Protein AF-A0A7G4RG47-F1 (afdb_monomer)

Sequence (255 aa):
MRETLPSWRLLNNEMNKLRDLKYLLVICFYVLLLLAFLSIDSENLIIGY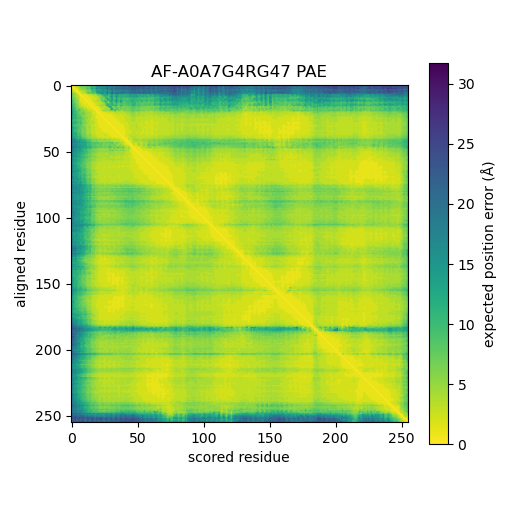DFICLFTILFIVDFLTGIVHFFLDYYPLKTEIIPIYNYRGDRKTERFNYLKKEAFRNYNIIDKISYNFKIHHNKPMHLSKKIYTHLCFETIVPSLLLVCIVFLLKPNQSDLKLILSSTALFICNIQYIHTCVHGRETFVFVRSLITWAQKYHIIYPFKIHAEHHKYISANFCLLTGWGNVVLNPIIKIVLQKTNIRERSGLFLSKY

Foldseek 3Di:
DPDDDPPPVVVVVVVVVVVVVLVVLVVVLVVLLVVLLVLQDCVLDDPVVLVVLLVVLLLVLLLVQLVVLLCLLLPFADPLCLCLLQPPDDCVDPVSVVSVCVSCVPPDPSNVVSSVSLSCLVPVVVLLPDDLSVQLVVQSVVLVVLSVVSVVDDSSPNSSSSSSSSNSVCRSCQSVLQSLLVVHPDPPVVNVVSVVCLVVLVFPHNVLVVVCSVPVQFQRGRGRSSSRVVVNVVSVVVVVVDPSVVRSCSPVNPD

Structure (mmCIF, N/CA/C/O backbone):
data_AF-A0A7G4RG47-F1
#
_entry.id   AF-A0A7G4RG47-F1
#
loop_
_atom_site.group_PDB
_atom_site.id
_atom_site.type_symbol
_atom_site.label_atom_id
_atom_site.label_alt_id
_atom_site.label_comp_id
_atom_site.label_asym_id
_atom_site.label_entity_id
_atom_site.label_seq_id
_atom_site.pdbx_PDB_ins_code
_atom_site.Cartn_x
_atom_site.Cartn_y
_atom_site.Cartn_z
_atom_site.occupancy
_atom_site.B_iso_or_equiv
_atom_site.auth_seq_id
_atom_site.auth_comp_id
_atom_site.auth_asym_id
_atom_site.auth_atom_id
_atom_site.pdbx_PDB_model_num
ATOM 1 N N . MET A 1 1 ? 3.805 11.885 44.965 1.00 45.56 1 MET A N 1
ATOM 2 C CA . MET A 1 1 ? 4.822 12.272 43.963 1.00 45.56 1 MET A CA 1
ATOM 3 C C . MET A 1 1 ? 4.105 12.603 42.665 1.00 45.56 1 MET A C 1
ATOM 5 O O . MET A 1 1 ? 3.415 11.738 42.148 1.00 45.56 1 MET A O 1
ATOM 9 N N . ARG A 1 2 ? 4.172 13.853 42.189 1.00 45.59 2 ARG A N 1
ATOM 10 C CA . ARG A 1 2 ? 3.709 14.208 40.839 1.00 45.59 2 ARG A CA 1
ATOM 11 C C . ARG A 1 2 ? 4.879 13.944 39.899 1.00 45.59 2 ARG A C 1
ATOM 13 O O . ARG A 1 2 ? 5.844 14.698 39.938 1.00 45.59 2 ARG A O 1
ATOM 20 N N . GLU A 1 3 ? 4.821 12.870 39.120 1.00 50.94 3 GLU A N 1
ATOM 21 C CA . GLU A 1 3 ? 5.737 12.713 37.991 1.00 50.94 3 GLU A CA 1
ATOM 22 C C . GLU A 1 3 ? 5.514 13.898 37.049 1.00 50.94 3 GLU A C 1
ATOM 24 O O . GLU A 1 3 ? 4.410 14.126 36.547 1.00 50.94 3 GLU A O 1
ATOM 29 N N . THR A 1 4 ? 6.544 14.720 36.882 1.00 58.72 4 THR A N 1
ATOM 30 C CA . THR A 1 4 ? 6.535 15.828 35.939 1.00 58.72 4 THR A CA 1
ATOM 31 C C . THR A 1 4 ? 6.495 15.237 34.537 1.00 58.72 4 THR A C 1
ATOM 33 O O . THR A 1 4 ? 7.487 14.714 34.034 1.00 58.72 4 THR A O 1
ATOM 36 N N . LEU A 1 5 ? 5.315 15.281 33.911 1.00 52.06 5 LEU A N 1
ATOM 37 C CA . LEU A 1 5 ? 5.155 14.911 32.509 1.00 52.06 5 LEU A CA 1
ATOM 38 C C . LEU A 1 5 ? 6.225 15.645 31.679 1.00 52.06 5 LEU A C 1
ATOM 40 O O . LEU A 1 5 ? 6.415 16.851 31.881 1.00 52.06 5 LEU A O 1
ATOM 44 N N . PRO A 1 6 ? 6.935 14.950 30.769 1.00 61.25 6 PRO A N 1
ATOM 45 C CA . PRO A 1 6 ? 7.951 15.571 29.932 1.00 61.25 6 PRO A CA 1
ATOM 46 C C . PRO A 1 6 ? 7.370 16.812 29.259 1.00 61.25 6 PRO A C 1
ATOM 48 O O . PRO A 1 6 ? 6.275 16.771 28.695 1.00 61.25 6 PRO A O 1
ATOM 51 N N . SER A 1 7 ? 8.089 17.934 29.369 1.00 70.06 7 SER A N 1
ATOM 52 C CA . SER A 1 7 ? 7.591 19.217 28.879 1.00 70.06 7 SER A CA 1
ATOM 53 C C . SER A 1 7 ? 7.209 19.095 27.400 1.00 70.06 7 SER A C 1
ATOM 55 O O . SER A 1 7 ? 7.971 18.562 26.592 1.00 70.06 7 SER A O 1
ATOM 57 N N . TRP A 1 8 ? 6.023 19.592 27.038 1.00 57.03 8 TRP A N 1
ATOM 58 C CA . TRP A 1 8 ? 5.462 19.546 25.678 1.00 57.03 8 TRP A CA 1
ATOM 59 C C . TRP A 1 8 ? 6.448 19.957 24.566 1.00 57.03 8 TRP A C 1
ATOM 61 O O . TRP A 1 8 ? 6.334 19.502 23.428 1.00 57.03 8 TRP A O 1
ATOM 71 N N . ARG A 1 9 ? 7.456 20.778 24.890 1.00 62.94 9 ARG A N 1
ATOM 72 C CA . ARG A 1 9 ? 8.534 21.175 23.973 1.00 62.94 9 ARG A CA 1
ATOM 73 C C . ARG A 1 9 ? 9.416 20.005 23.524 1.00 62.94 9 ARG A C 1
ATOM 75 O O . ARG A 1 9 ? 9.753 19.938 22.347 1.00 62.94 9 ARG A O 1
ATOM 82 N N . LEU A 1 10 ? 9.764 19.080 24.420 1.00 64.38 10 LEU A N 1
ATOM 83 C CA . LEU A 1 10 ? 10.599 17.921 24.077 1.00 64.38 10 LEU A CA 1
ATOM 84 C C . LEU A 1 10 ? 9.866 16.977 23.115 1.00 64.38 10 LEU A C 1
ATOM 86 O O . LEU A 1 10 ? 10.439 16.556 22.114 1.00 64.38 10 LEU A O 1
ATOM 90 N N . LEU A 1 11 ? 8.576 16.726 23.361 1.00 60.94 11 LEU A N 1
ATOM 91 C CA . LEU A 1 11 ? 7.734 15.907 22.481 1.00 60.94 11 LEU A CA 1
ATOM 92 C C . LEU A 1 11 ? 7.588 16.521 21.080 1.00 60.94 11 LEU A C 1
ATOM 94 O O . LEU A 1 11 ? 7.705 15.807 20.085 1.00 60.94 11 LEU A O 1
ATOM 98 N N . ASN A 1 12 ? 7.400 17.842 20.986 1.00 64.00 12 ASN A N 1
ATOM 99 C CA . ASN A 1 12 ? 7.328 18.533 19.695 1.00 64.00 12 ASN A CA 1
ATOM 100 C C . ASN A 1 12 ? 8.643 18.454 18.906 1.00 64.00 12 ASN A C 1
ATOM 102 O O . ASN A 1 12 ? 8.610 18.261 17.691 1.00 64.00 12 ASN A O 1
ATOM 106 N N . ASN A 1 13 ? 9.794 18.567 19.573 1.00 71.31 13 ASN A N 1
ATOM 107 C CA . ASN A 1 13 ? 11.092 18.463 18.906 1.00 71.31 13 ASN A CA 1
ATOM 108 C C . ASN A 1 13 ? 11.335 17.060 18.337 1.00 71.31 13 ASN A C 1
ATOM 110 O O . ASN A 1 13 ? 11.736 16.935 17.182 1.00 71.31 13 ASN A O 1
ATOM 114 N N . GLU A 1 14 ? 11.036 16.009 19.101 1.00 72.75 14 GLU A N 1
ATOM 115 C CA . GLU A 1 14 ? 11.164 14.627 18.621 1.00 72.75 14 GLU A CA 1
ATOM 116 C C . GLU A 1 14 ? 10.191 14.324 17.471 1.00 72.75 14 GLU A C 1
ATOM 118 O O . GLU A 1 14 ? 10.565 13.704 16.474 1.00 72.75 14 GLU A O 1
ATOM 123 N N . MET A 1 15 ? 8.960 14.841 17.534 1.00 68.69 15 MET A N 1
ATOM 124 C CA . MET A 1 15 ? 8.004 14.720 16.430 1.00 68.69 15 MET A CA 1
ATOM 125 C C . MET A 1 15 ? 8.461 15.438 15.156 1.00 68.69 15 MET A C 1
ATOM 127 O O . MET A 1 15 ? 8.267 14.906 14.060 1.00 68.69 15 MET A O 1
ATOM 131 N N . ASN A 1 16 ? 9.069 16.620 15.282 1.00 75.75 16 ASN A N 1
ATOM 132 C CA . ASN A 1 16 ? 9.620 17.350 14.142 1.00 75.75 16 ASN A CA 1
ATOM 133 C C . ASN A 1 16 ? 10.792 16.584 13.510 1.00 75.75 16 ASN A C 1
ATOM 135 O O . ASN A 1 16 ? 10.778 16.375 12.301 1.00 75.75 16 ASN A O 1
ATOM 139 N N . LYS A 1 17 ? 11.725 16.047 14.308 1.00 80.75 17 LYS A N 1
ATOM 140 C CA . LYS A 1 17 ? 12.828 15.210 13.798 1.00 80.75 17 LYS A CA 1
ATOM 141 C C . LYS A 1 17 ? 12.327 13.985 13.032 1.00 80.75 17 LYS A C 1
ATOM 143 O O . LYS A 1 17 ? 12.805 13.692 11.939 1.00 80.75 17 LYS A O 1
ATOM 148 N N . LEU A 1 18 ? 11.337 13.274 13.579 1.00 79.31 18 LEU A N 1
ATOM 149 C CA . LEU A 1 18 ? 10.736 12.115 12.909 1.00 79.31 18 LEU A CA 1
ATOM 150 C C . LEU A 1 18 ? 10.054 12.499 11.596 1.00 79.31 18 LEU A C 1
ATOM 152 O O . LEU A 1 18 ? 10.057 11.722 10.642 1.00 79.31 18 LEU A O 1
ATOM 156 N N . ARG A 1 19 ? 9.445 13.684 11.542 1.00 82.56 19 ARG A N 1
ATOM 157 C CA . ARG A 1 19 ? 8.858 14.216 10.317 1.00 82.56 19 ARG A CA 1
ATOM 158 C C . ARG A 1 19 ? 9.943 14.486 9.272 1.00 82.56 19 ARG A C 1
ATOM 160 O O . ARG A 1 19 ? 9.791 14.029 8.142 1.00 82.56 19 ARG A O 1
ATOM 167 N N . ASP A 1 20 ? 11.026 15.153 9.648 1.00 86.94 20 ASP A N 1
ATOM 168 C CA . ASP A 1 20 ? 12.121 15.505 8.736 1.00 86.94 20 ASP A CA 1
ATOM 169 C C . ASP A 1 20 ? 12.818 14.247 8.189 1.00 86.94 20 ASP A C 1
ATOM 171 O O . ASP A 1 20 ? 13.064 14.141 6.986 1.00 86.94 20 ASP A O 1
ATOM 175 N N . LEU A 1 21 ? 12.999 13.221 9.029 1.00 91.06 21 LEU A N 1
ATOM 176 C CA . LEU A 1 21 ? 13.519 11.917 8.610 1.00 91.06 21 LEU A CA 1
ATOM 177 C C . LEU A 1 21 ? 12.625 11.234 7.561 1.00 91.06 21 LEU A C 1
ATOM 179 O O . LEU A 1 21 ? 13.132 10.652 6.604 1.00 91.06 21 LEU A O 1
ATOM 183 N N . LYS A 1 22 ? 11.293 11.313 7.704 1.00 91.12 22 LYS A N 1
ATOM 184 C CA . LYS A 1 22 ? 10.357 10.755 6.710 1.00 91.12 22 LYS A CA 1
ATOM 185 C C . LYS A 1 22 ? 10.470 11.459 5.363 1.00 91.12 22 LYS A C 1
ATOM 187 O O . LYS A 1 22 ? 10.409 10.791 4.336 1.00 91.12 22 LYS A O 1
ATOM 192 N N . TYR A 1 23 ? 10.622 12.784 5.358 1.00 92.81 23 TYR A N 1
ATOM 193 C CA . TYR A 1 23 ? 10.839 13.538 4.121 1.00 92.81 23 TYR A CA 1
ATOM 194 C C . TYR A 1 23 ? 12.136 13.119 3.443 1.00 92.81 23 TYR A C 1
ATOM 196 O O . TYR A 1 23 ? 12.112 12.781 2.262 1.00 92.81 23 TYR A O 1
ATOM 204 N N . LEU A 1 24 ? 13.233 13.071 4.202 1.00 94.38 24 LEU A N 1
ATOM 205 C CA . LEU A 1 24 ? 14.527 12.651 3.680 1.00 94.38 24 LEU A CA 1
ATOM 206 C C . LEU A 1 24 ? 14.456 11.239 3.090 1.00 94.38 24 LEU A C 1
ATOM 208 O O . LEU A 1 24 ? 14.908 11.031 1.972 1.00 94.38 24 LEU A O 1
ATOM 212 N N . LEU A 1 25 ? 13.820 10.290 3.783 1.00 94.50 25 LEU A N 1
ATOM 213 C CA . LEU A 1 25 ? 13.680 8.917 3.299 1.00 94.50 25 LEU A CA 1
ATOM 214 C C . LEU A 1 25 ? 12.906 8.840 1.974 1.00 94.50 25 LEU A C 1
ATOM 216 O O . LEU A 1 25 ? 13.316 8.119 1.069 1.00 94.50 25 LEU A O 1
ATOM 220 N N . VAL A 1 26 ? 11.809 9.594 1.843 1.00 95.06 26 VAL A N 1
ATOM 221 C CA . VAL A 1 26 ? 11.015 9.649 0.605 1.00 95.06 26 VAL A CA 1
ATOM 222 C C . VAL A 1 26 ? 11.816 10.280 -0.535 1.00 95.06 26 VAL A C 1
ATOM 224 O O . VAL A 1 26 ? 11.799 9.755 -1.645 1.00 95.06 26 VAL A O 1
ATOM 227 N N . ILE A 1 27 ? 12.555 11.359 -0.270 1.00 95.50 27 ILE A N 1
ATOM 228 C CA . ILE A 1 27 ? 13.435 11.990 -1.264 1.00 95.50 27 ILE A CA 1
ATOM 229 C C . ILE A 1 27 ? 14.523 11.007 -1.703 1.00 95.50 27 ILE A C 1
ATOM 231 O O . ILE A 1 27 ? 14.672 10.769 -2.899 1.00 95.50 27 ILE A O 1
ATOM 235 N N . CYS A 1 28 ? 15.229 10.382 -0.757 1.00 96.31 28 CYS A N 1
ATOM 236 C CA . CYS A 1 28 ? 16.253 9.381 -1.049 1.00 96.31 28 CYS A CA 1
ATOM 237 C C . CYS A 1 28 ? 15.690 8.223 -1.876 1.00 96.31 28 CYS A C 1
ATOM 239 O O . CYS A 1 28 ? 16.330 7.801 -2.834 1.00 96.31 28 CYS A O 1
ATOM 241 N N . PHE A 1 29 ? 14.484 7.743 -1.558 1.00 97.31 29 PHE A N 1
ATOM 242 C CA . PHE A 1 29 ? 13.815 6.717 -2.353 1.00 97.31 29 PHE A CA 1
ATOM 243 C C . PHE A 1 29 ? 13.631 7.155 -3.811 1.00 97.31 29 PHE A C 1
ATOM 245 O O . PHE A 1 29 ? 14.014 6.408 -4.704 1.00 97.31 29 PHE A O 1
ATOM 252 N N . TYR A 1 30 ? 13.104 8.356 -4.075 1.00 97.62 30 TYR A N 1
ATOM 253 C CA . TYR A 1 30 ? 12.904 8.821 -5.454 1.00 97.62 30 TYR A CA 1
ATOM 254 C C . TYR A 1 30 ? 14.210 9.114 -6.192 1.00 97.62 30 TYR A C 1
ATOM 256 O O . TYR A 1 30 ? 14.286 8.855 -7.390 1.00 97.62 30 TYR A O 1
ATOM 264 N N . VAL A 1 31 ? 15.245 9.592 -5.497 1.00 97.81 31 VAL A N 1
ATOM 265 C CA . VAL A 1 31 ? 16.589 9.752 -6.075 1.00 97.81 31 VAL A CA 1
ATOM 266 C C . VAL A 1 31 ? 17.153 8.392 -6.486 1.00 97.81 31 VAL A C 1
ATOM 268 O O . VAL A 1 31 ? 17.578 8.225 -7.626 1.00 97.81 31 VAL A O 1
ATOM 271 N N . LEU A 1 32 ? 17.107 7.396 -5.598 1.00 98.12 32 LEU A N 1
ATOM 272 C CA . LEU A 1 32 ? 17.579 6.042 -5.896 1.00 98.12 32 LEU A CA 1
ATOM 273 C C . LEU A 1 32 ? 16.753 5.378 -6.996 1.00 98.12 32 LEU A C 1
ATOM 275 O O . LEU A 1 32 ? 17.314 4.715 -7.859 1.00 98.12 32 LEU A O 1
ATOM 279 N N . LEU A 1 33 ? 15.437 5.580 -6.999 1.00 98.06 33 LEU A N 1
ATOM 280 C CA . LEU A 1 33 ? 14.552 5.068 -8.036 1.00 98.06 33 LEU A CA 1
ATOM 281 C C . LEU A 1 33 ? 14.874 5.687 -9.403 1.00 98.06 33 LEU A C 1
ATOM 283 O O . LEU A 1 33 ? 14.931 4.969 -10.396 1.00 98.06 33 LEU A O 1
ATOM 287 N N . LEU A 1 34 ? 15.128 6.998 -9.461 1.00 97.81 34 LEU A N 1
ATOM 288 C CA . LEU A 1 34 ? 15.566 7.668 -10.685 1.00 97.81 34 LEU A CA 1
ATOM 289 C C . LEU A 1 34 ? 16.893 7.086 -11.181 1.00 97.81 34 LEU A C 1
ATOM 291 O O . LEU A 1 34 ? 17.001 6.730 -12.349 1.00 97.81 34 LEU A O 1
ATOM 295 N N . LEU A 1 35 ? 17.879 6.935 -10.295 1.00 97.88 35 LEU A N 1
ATOM 296 C CA . LEU A 1 35 ? 19.162 6.313 -10.633 1.00 97.88 35 LEU A CA 1
ATOM 297 C C . LEU A 1 35 ? 18.994 4.860 -11.105 1.00 97.88 35 LEU A C 1
ATOM 299 O O . LEU A 1 35 ? 19.673 4.434 -12.035 1.00 97.88 35 LEU A O 1
ATOM 303 N N . ALA A 1 36 ? 18.063 4.112 -10.511 1.00 97.06 36 ALA A N 1
ATOM 304 C CA . ALA A 1 36 ? 17.741 2.754 -10.922 1.00 97.06 36 ALA A CA 1
ATOM 305 C C . ALA A 1 36 ? 17.176 2.719 -12.352 1.00 97.06 36 ALA A C 1
ATOM 307 O O . ALA A 1 36 ? 17.635 1.905 -13.153 1.00 97.06 36 ALA A O 1
ATOM 308 N N . PHE A 1 37 ? 16.265 3.637 -12.704 1.00 96.56 37 PHE A N 1
ATOM 309 C CA . PHE A 1 37 ? 15.774 3.799 -14.080 1.00 96.56 37 PHE A CA 1
ATOM 310 C C . PHE A 1 37 ? 16.874 4.237 -15.054 1.00 96.56 37 PHE A C 1
ATOM 312 O O . PHE A 1 37 ? 16.953 3.696 -16.150 1.00 96.56 37 PHE A O 1
ATOM 319 N N . LEU A 1 38 ? 17.758 5.155 -14.655 1.00 95.88 38 LEU A N 1
ATOM 320 C CA . LEU A 1 38 ? 18.893 5.589 -15.481 1.00 95.88 38 LEU A CA 1
ATOM 321 C C . LEU A 1 38 ? 19.939 4.483 -15.699 1.00 95.88 38 LEU A C 1
ATOM 323 O O . LEU A 1 38 ? 20.728 4.566 -16.631 1.00 95.88 38 LEU A O 1
ATOM 327 N N . SER A 1 39 ? 19.953 3.448 -14.854 1.00 95.69 39 SER A N 1
ATOM 328 C CA . SER A 1 39 ? 20.846 2.291 -15.002 1.00 95.69 39 SER A CA 1
ATOM 329 C C . SER A 1 39 ? 20.332 1.221 -15.976 1.00 95.69 39 SER A C 1
ATOM 331 O O . SER A 1 39 ? 20.979 0.177 -16.130 1.00 95.69 39 SER A O 1
ATOM 333 N N . ILE A 1 40 ? 19.148 1.433 -16.559 1.00 94.94 40 ILE A N 1
ATOM 334 C CA . ILE A 1 40 ? 18.560 0.570 -17.583 1.00 94.94 40 ILE A CA 1
ATOM 335 C C . ILE A 1 40 ? 19.215 0.933 -18.909 1.00 94.94 40 ILE A C 1
ATOM 337 O O . ILE A 1 40 ? 19.112 2.066 -19.373 1.00 94.94 40 ILE A O 1
ATOM 341 N N . ASP A 1 41 ? 19.887 -0.039 -19.513 1.00 93.38 41 ASP A N 1
ATOM 342 C CA . ASP A 1 41 ? 20.453 0.121 -20.843 1.00 93.38 41 ASP A CA 1
ATOM 343 C C . ASP A 1 41 ? 19.324 0.082 -21.878 1.00 93.38 41 ASP A C 1
ATOM 345 O O . ASP A 1 41 ? 18.641 -0.940 -22.019 1.00 93.38 41 ASP A O 1
ATOM 349 N N . SER A 1 42 ? 19.120 1.214 -22.556 1.00 91.44 42 SER A N 1
ATOM 350 C CA . SER A 1 42 ? 18.061 1.416 -23.542 1.00 91.44 42 SER A CA 1
ATOM 351 C C . SER A 1 42 ? 18.253 0.609 -24.819 1.00 91.44 42 SER A C 1
ATOM 353 O O . SER A 1 42 ? 17.270 0.369 -25.511 1.00 91.44 42 SER A O 1
ATOM 355 N N . GLU A 1 43 ? 19.476 0.173 -25.137 1.00 93.12 43 GLU A N 1
ATOM 356 C CA . GLU A 1 43 ? 19.724 -0.677 -26.312 1.00 93.12 43 GLU A CA 1
ATOM 357 C C . GLU A 1 43 ? 19.067 -2.056 -26.166 1.00 93.12 43 GLU A C 1
ATOM 359 O O . GLU A 1 43 ? 18.752 -2.708 -27.159 1.00 93.12 43 GLU A O 1
ATOM 364 N N . ASN A 1 44 ? 18.795 -2.468 -24.925 1.00 86.19 44 ASN A N 1
ATOM 365 C CA . ASN A 1 44 ? 18.123 -3.725 -24.612 1.00 86.19 44 ASN A CA 1
ATOM 366 C C . ASN A 1 44 ? 16.595 -3.586 -24.493 1.00 86.19 44 ASN A C 1
ATOM 368 O O . ASN A 1 44 ? 15.925 -4.588 -24.263 1.00 86.19 44 ASN A O 1
ATOM 372 N N . LEU A 1 45 ? 16.035 -2.377 -24.632 1.00 87.75 45 LEU A N 1
ATOM 373 C CA . LEU A 1 45 ? 14.593 -2.152 -24.525 1.00 87.75 45 LEU A CA 1
ATOM 374 C C . LEU A 1 45 ? 13.896 -2.404 -25.867 1.00 87.75 45 LEU A C 1
ATOM 376 O O . LEU A 1 45 ? 14.208 -1.794 -26.892 1.00 87.75 45 LEU A O 1
ATOM 380 N N . ILE A 1 46 ? 12.894 -3.277 -25.844 1.00 91.62 46 ILE A N 1
ATOM 381 C CA . ILE A 1 46 ? 12.027 -3.582 -26.979 1.00 91.62 46 ILE A CA 1
ATOM 382 C C . ILE A 1 46 ? 10.636 -3.055 -26.634 1.00 91.62 46 ILE A C 1
ATOM 384 O O . ILE A 1 46 ? 9.854 -3.730 -25.968 1.00 91.62 46 ILE A O 1
ATOM 388 N N . ILE A 1 47 ? 10.296 -1.870 -27.155 1.00 88.31 47 ILE A N 1
ATOM 389 C CA . ILE A 1 47 ? 9.098 -1.087 -26.785 1.00 88.31 47 ILE A CA 1
ATOM 390 C C . ILE A 1 47 ? 7.826 -1.940 -26.640 1.00 88.31 47 ILE A C 1
ATOM 392 O O . ILE A 1 47 ? 7.098 -1.803 -25.659 1.00 88.31 47 ILE A O 1
ATOM 396 N N . GLY A 1 48 ? 7.540 -2.821 -27.606 1.00 90.31 48 GLY A N 1
ATOM 397 C CA . GLY A 1 48 ? 6.340 -3.664 -27.569 1.00 90.31 48 GLY A CA 1
ATOM 398 C C . GLY A 1 48 ? 6.349 -4.691 -26.432 1.00 90.31 48 GLY A C 1
ATOM 399 O O . GLY A 1 48 ? 5.339 -4.874 -25.754 1.00 90.31 48 GLY A O 1
ATOM 400 N N . TYR A 1 49 ? 7.495 -5.328 -26.196 1.00 90.50 49 TYR A N 1
ATOM 401 C CA . TYR A 1 49 ? 7.681 -6.273 -25.099 1.00 90.50 49 TYR A CA 1
ATOM 402 C C . TYR A 1 49 ? 7.652 -5.558 -23.743 1.00 90.50 49 TYR A C 1
ATOM 404 O O . TYR A 1 49 ? 6.921 -5.977 -22.847 1.00 90.50 49 TYR A O 1
ATOM 412 N N . ASP A 1 50 ? 8.343 -4.424 -23.618 1.00 89.06 50 ASP A N 1
ATOM 413 C CA . ASP A 1 50 ? 8.378 -3.630 -22.387 1.00 89.06 50 ASP A CA 1
ATOM 414 C C . ASP A 1 50 ? 6.994 -3.117 -21.999 1.00 89.06 50 ASP A C 1
ATOM 416 O O . ASP A 1 50 ? 6.619 -3.132 -20.826 1.00 89.06 50 ASP A O 1
ATOM 420 N N . PHE A 1 51 ? 6.189 -2.718 -22.985 1.00 91.44 51 PHE A N 1
ATOM 421 C CA . PHE A 1 51 ? 4.806 -2.320 -22.757 1.00 91.44 51 PHE A CA 1
ATOM 422 C C . PHE A 1 51 ? 3.977 -3.475 -22.180 1.00 91.44 51 PHE A C 1
ATOM 424 O O . PHE A 1 51 ? 3.284 -3.295 -21.178 1.00 91.44 51 PHE A O 1
ATOM 431 N N . ILE A 1 52 ? 4.087 -4.683 -22.742 1.00 93.50 52 ILE A N 1
ATOM 432 C CA . ILE A 1 52 ? 3.413 -5.880 -22.211 1.00 93.50 52 ILE A CA 1
ATOM 433 C C . ILE A 1 52 ? 3.902 -6.197 -20.790 1.00 93.50 52 ILE A C 1
ATOM 435 O O . ILE A 1 52 ? 3.088 -6.491 -19.906 1.00 93.50 52 ILE A O 1
ATOM 439 N N . CYS A 1 53 ? 5.208 -6.086 -20.541 1.00 93.00 53 CYS A N 1
ATOM 440 C CA . CYS A 1 53 ? 5.796 -6.252 -19.215 1.00 93.00 53 CYS A CA 1
ATOM 441 C C . CYS A 1 53 ? 5.206 -5.254 -18.214 1.00 93.00 53 CYS A C 1
ATOM 443 O O . CYS A 1 53 ? 4.773 -5.665 -17.140 1.00 93.00 53 CYS A O 1
ATOM 445 N N . LEU A 1 54 ? 5.090 -3.972 -18.568 1.00 92.25 54 LEU A N 1
ATOM 446 C CA . LEU A 1 54 ? 4.487 -2.947 -17.710 1.00 92.25 54 LEU A CA 1
ATOM 447 C C . LEU A 1 54 ? 3.027 -3.254 -17.360 1.00 92.25 54 LEU A C 1
ATOM 449 O O . LEU A 1 54 ? 2.654 -3.147 -16.191 1.00 92.25 54 LEU A O 1
ATOM 453 N N . PHE A 1 55 ? 2.212 -3.691 -18.323 1.00 94.06 55 PHE A N 1
ATOM 454 C CA . PHE A 1 55 ? 0.827 -4.104 -18.053 1.00 94.06 55 PHE A CA 1
ATOM 455 C C . PHE A 1 55 ? 0.759 -5.331 -17.142 1.00 94.06 55 PHE A C 1
ATOM 457 O O . PHE A 1 55 ? -0.063 -5.383 -16.225 1.00 94.06 55 PHE A O 1
ATOM 464 N N . THR A 1 56 ? 1.652 -6.294 -17.362 1.00 94.75 56 THR A N 1
ATOM 465 C CA . THR A 1 56 ? 1.746 -7.509 -16.548 1.00 94.75 56 THR A CA 1
ATOM 466 C C . THR A 1 56 ? 2.148 -7.177 -15.111 1.00 94.75 56 THR A C 1
ATOM 468 O O . THR A 1 56 ? 1.500 -7.636 -14.172 1.00 94.75 56 THR A O 1
ATOM 471 N N . ILE A 1 57 ? 3.155 -6.321 -14.918 1.00 95.25 57 ILE A N 1
ATOM 472 C CA . ILE A 1 57 ? 3.556 -5.823 -13.595 1.00 95.25 57 ILE A CA 1
ATOM 473 C C . ILE A 1 57 ? 2.388 -5.105 -12.935 1.00 95.25 57 ILE A C 1
ATOM 475 O O . ILE A 1 57 ? 2.094 -5.370 -11.774 1.00 95.25 57 ILE A O 1
ATOM 479 N N . LEU A 1 58 ? 1.713 -4.210 -13.658 1.00 95.19 58 LEU A N 1
ATOM 480 C CA . LEU A 1 58 ? 0.604 -3.443 -13.108 1.00 95.19 58 LEU A CA 1
ATOM 481 C C . LEU A 1 58 ? -0.516 -4.368 -12.618 1.00 95.19 58 LEU A C 1
ATOM 483 O O . LEU A 1 58 ? -1.016 -4.176 -11.512 1.00 95.19 58 LEU A O 1
ATOM 487 N N . PHE A 1 59 ? -0.846 -5.412 -13.383 1.00 96.94 59 PHE A N 1
ATOM 488 C CA . PHE A 1 59 ? -1.791 -6.448 -12.969 1.00 96.94 59 PHE A CA 1
ATOM 489 C C . PHE A 1 59 ? -1.314 -7.210 -11.723 1.00 96.94 59 PHE A C 1
ATOM 491 O O . PHE A 1 59 ? -2.084 -7.376 -10.777 1.00 96.94 59 PHE A O 1
ATOM 498 N N . ILE A 1 60 ? -0.053 -7.656 -11.694 1.00 96.56 60 ILE A N 1
ATOM 499 C CA . ILE A 1 60 ? 0.516 -8.409 -10.565 1.00 96.56 60 ILE A CA 1
ATOM 500 C C . ILE A 1 60 ? 0.531 -7.556 -9.296 1.00 96.56 60 ILE A C 1
ATOM 502 O O . ILE A 1 60 ? 0.099 -8.019 -8.241 1.00 96.56 60 ILE A O 1
ATOM 506 N N . VAL A 1 61 ? 0.999 -6.309 -9.377 1.00 96.69 61 VAL A N 1
ATOM 507 C CA . VAL A 1 61 ? 1.028 -5.398 -8.230 1.00 96.69 61 VAL A CA 1
ATOM 508 C C . VAL A 1 61 ? -0.392 -5.113 -7.759 1.00 96.69 61 VAL A C 1
ATOM 510 O O . VAL A 1 61 ? -0.652 -5.213 -6.565 1.00 96.69 61 VAL A O 1
ATOM 513 N N . ASP A 1 62 ? -1.334 -4.835 -8.664 1.00 97.50 62 ASP A N 1
ATOM 514 C CA . ASP A 1 62 ? -2.741 -4.634 -8.309 1.00 97.50 62 ASP A CA 1
ATOM 515 C C . ASP A 1 62 ? -3.315 -5.860 -7.573 1.00 97.50 62 ASP A C 1
ATOM 517 O O . ASP A 1 62 ? -3.856 -5.723 -6.474 1.00 97.50 62 ASP A O 1
ATOM 521 N N . PHE A 1 63 ? -3.086 -7.068 -8.092 1.00 98.06 63 PHE A N 1
ATOM 522 C CA . PHE A 1 63 ? -3.488 -8.323 -7.454 1.00 98.06 63 PHE A CA 1
ATOM 523 C C . PHE A 1 63 ? -2.871 -8.510 -6.056 1.00 98.06 63 PHE A C 1
ATOM 525 O O . PHE A 1 63 ? -3.587 -8.813 -5.097 1.00 98.06 63 PHE A O 1
ATOM 532 N N . LEU A 1 64 ? -1.563 -8.272 -5.902 1.00 97.19 64 LEU A N 1
ATOM 533 C CA . LEU A 1 64 ? -0.874 -8.349 -4.609 1.00 97.19 64 LEU A CA 1
ATOM 534 C C . LEU A 1 64 ? -1.423 -7.326 -3.610 1.00 97.19 64 LEU A C 1
ATOM 536 O O . LEU A 1 64 ? -1.590 -7.647 -2.432 1.00 97.19 64 LEU A O 1
ATOM 540 N N . THR A 1 65 ? -1.762 -6.118 -4.068 1.00 96.69 65 THR A N 1
ATOM 541 C CA . THR A 1 65 ? -2.391 -5.108 -3.205 1.00 96.69 65 THR A CA 1
ATOM 542 C C . THR A 1 65 ? -3.749 -5.588 -2.711 1.00 96.69 65 THR A C 1
ATOM 544 O O . THR A 1 65 ? -4.060 -5.401 -1.538 1.00 96.69 65 THR A O 1
ATOM 547 N N . GLY A 1 66 ? -4.507 -6.295 -3.555 1.00 97.50 66 GLY A N 1
ATOM 548 C CA . GLY A 1 66 ? -5.761 -6.927 -3.169 1.00 97.50 66 GLY A CA 1
ATOM 549 C C . GLY A 1 66 ? -5.592 -8.040 -2.136 1.00 97.50 66 GLY A C 1
ATOM 550 O O . GLY A 1 66 ? -6.377 -8.103 -1.192 1.00 97.50 66 GLY A O 1
ATOM 551 N N . ILE A 1 67 ? -4.556 -8.878 -2.249 1.00 98.06 67 ILE A N 1
ATOM 552 C CA . ILE A 1 67 ? -4.251 -9.903 -1.234 1.00 98.06 67 ILE A CA 1
ATOM 553 C C . ILE A 1 67 ? -3.939 -9.251 0.115 1.00 98.06 67 ILE A C 1
ATOM 555 O O . ILE A 1 67 ? -4.505 -9.648 1.134 1.00 98.06 67 ILE A O 1
ATOM 559 N N . VAL A 1 68 ? -3.056 -8.248 0.133 1.00 96.88 68 VAL A N 1
ATOM 560 C CA . VAL A 1 68 ? -2.680 -7.543 1.368 1.00 96.88 68 VAL A CA 1
ATOM 561 C C . VAL A 1 68 ? -3.886 -6.828 1.969 1.00 96.88 68 VAL A C 1
ATOM 563 O O . VAL A 1 68 ? -4.094 -6.894 3.177 1.00 96.88 68 VAL A O 1
ATOM 566 N N . HIS A 1 69 ? -4.712 -6.191 1.142 1.00 96.88 69 HIS A N 1
ATOM 567 C CA . HIS A 1 69 ? -5.940 -5.537 1.576 1.00 96.88 69 HIS A CA 1
ATOM 568 C C . HIS A 1 69 ? -6.909 -6.546 2.208 1.00 96.88 69 HIS A C 1
ATOM 570 O O . HIS A 1 69 ? -7.313 -6.363 3.353 1.00 96.88 69 HIS A O 1
ATOM 576 N N . PHE A 1 70 ? -7.199 -7.659 1.527 1.00 97.44 70 PHE A N 1
ATOM 577 C CA . PHE A 1 70 ? -8.026 -8.733 2.079 1.00 97.44 70 PHE A CA 1
ATOM 578 C C . PHE A 1 70 ? -7.472 -9.255 3.409 1.00 97.44 70 PHE A C 1
ATOM 580 O O . PHE A 1 70 ? -8.216 -9.397 4.379 1.00 97.44 70 PHE A O 1
ATOM 587 N N . PHE A 1 71 ? -6.161 -9.490 3.486 1.00 97.00 71 PHE A N 1
ATOM 588 C CA . PHE A 1 71 ? -5.508 -9.893 4.726 1.00 97.00 71 PHE A CA 1
ATOM 589 C C . PHE A 1 71 ? -5.741 -8.870 5.842 1.00 97.00 71 PHE A C 1
ATOM 591 O O . PHE A 1 71 ? -6.172 -9.254 6.924 1.00 97.00 71 PHE A O 1
ATOM 598 N N . LEU A 1 72 ? -5.503 -7.579 5.597 1.00 95.38 72 LEU A N 1
ATOM 599 C CA . LEU A 1 72 ? -5.641 -6.535 6.615 1.00 95.38 72 LEU A CA 1
ATOM 600 C C . LEU A 1 72 ? -7.085 -6.352 7.090 1.00 95.38 72 LEU A C 1
ATOM 602 O O . LEU A 1 72 ? -7.287 -6.148 8.291 1.00 95.38 72 LEU A O 1
ATOM 606 N N . ASP A 1 73 ? -8.064 -6.480 6.193 1.00 94.88 73 ASP A N 1
ATOM 607 C CA . ASP A 1 73 ? -9.496 -6.434 6.510 1.00 94.88 73 ASP A CA 1
ATOM 608 C C . ASP A 1 73 ? -9.922 -7.582 7.402 1.00 94.88 73 ASP A C 1
ATOM 610 O O . ASP A 1 73 ? -10.675 -7.401 8.358 1.00 94.88 73 ASP A O 1
ATOM 614 N N . TYR A 1 74 ? -9.415 -8.774 7.124 1.00 95.38 74 TYR A N 1
ATOM 615 C CA . TYR A 1 74 ? -9.837 -9.981 7.813 1.00 95.38 74 TYR A CA 1
ATOM 616 C C . TYR A 1 74 ? -8.925 -10.382 8.974 1.00 95.38 74 TYR A C 1
ATOM 618 O O . TYR A 1 74 ? -9.301 -11.241 9.771 1.00 95.38 74 TYR A O 1
ATOM 626 N N . TYR A 1 75 ? -7.784 -9.710 9.144 1.00 94.88 75 TYR A N 1
ATOM 627 C CA . TYR A 1 75 ? -6.883 -9.904 10.274 1.00 94.88 75 TYR A CA 1
ATOM 628 C C . TYR A 1 75 ? -7.622 -9.629 11.596 1.00 94.88 75 TYR A C 1
ATOM 630 O O . TYR A 1 75 ? -8.232 -8.568 11.739 1.00 94.88 75 TYR A O 1
ATOM 638 N N . PRO A 1 76 ? -7.634 -10.555 12.563 1.00 92.12 76 PRO A N 1
ATOM 639 C CA . PRO A 1 76 ? -8.443 -10.413 13.768 1.00 92.12 76 PRO A CA 1
ATOM 640 C C . PRO A 1 76 ? -7.982 -9.221 14.613 1.00 92.12 76 PRO A C 1
ATOM 642 O O . PRO A 1 76 ? -6.794 -9.044 14.878 1.00 92.12 76 PRO A O 1
ATOM 645 N N . LEU A 1 77 ? -8.936 -8.403 15.062 1.00 89.50 77 LEU A N 1
ATOM 646 C CA . LEU A 1 77 ? -8.667 -7.381 16.072 1.00 89.50 77 LEU A CA 1
ATOM 647 C C . LEU A 1 77 ? -8.718 -8.030 17.459 1.00 89.50 77 LEU A C 1
ATOM 649 O O . LEU A 1 77 ? -9.649 -8.783 17.745 1.00 89.50 77 LEU A O 1
ATOM 653 N N . LYS A 1 78 ? -7.751 -7.726 18.334 1.00 90.31 78 LYS A N 1
ATOM 654 C CA . LYS A 1 78 ? -7.819 -8.196 19.727 1.00 90.31 78 LYS A CA 1
ATOM 655 C C . LYS A 1 78 ? -8.936 -7.451 20.465 1.00 90.31 78 LYS A C 1
ATOM 657 O O . LYS A 1 78 ? -9.276 -6.318 20.120 1.00 90.31 78 LYS A O 1
ATOM 662 N N . THR A 1 79 ? -9.533 -8.076 21.469 1.00 88.12 79 THR A N 1
ATOM 663 C CA . THR A 1 79 ? -10.740 -7.559 22.133 1.00 88.12 79 THR A CA 1
ATOM 664 C C . THR A 1 79 ? -10.530 -6.185 22.775 1.00 88.12 79 THR A C 1
ATOM 666 O O . THR A 1 79 ? -11.450 -5.367 22.793 1.00 88.12 79 THR A O 1
ATOM 669 N N . GLU A 1 80 ? -9.309 -5.871 23.208 1.00 89.88 80 GLU A N 1
ATOM 670 C CA . GLU A 1 80 ? -8.954 -4.627 23.894 1.00 89.88 80 GLU A CA 1
ATOM 671 C C . GLU A 1 80 ? -9.067 -3.380 23.003 1.00 89.88 80 GLU A C 1
ATOM 673 O O . GLU A 1 80 ? -9.261 -2.279 23.520 1.00 89.88 80 GLU A O 1
ATOM 678 N N . ILE A 1 81 ? -8.981 -3.512 21.670 1.00 89.75 81 ILE A N 1
ATOM 679 C CA . ILE A 1 81 ? -9.117 -2.364 20.754 1.00 89.75 81 ILE A CA 1
ATOM 680 C C . ILE A 1 81 ? -10.555 -2.130 20.303 1.00 89.75 81 ILE A C 1
ATOM 682 O O . ILE A 1 81 ? -10.841 -1.060 19.768 1.00 89.75 81 ILE A O 1
ATOM 686 N N . ILE A 1 82 ? -11.477 -3.071 20.531 1.00 87.50 82 ILE A N 1
ATOM 687 C CA . ILE A 1 82 ? -12.882 -2.932 20.115 1.00 87.50 82 ILE A CA 1
ATOM 688 C C . ILE A 1 82 ? -13.511 -1.638 20.671 1.00 87.50 82 ILE A C 1
ATOM 690 O O . ILE A 1 82 ? -14.098 -0.896 19.877 1.00 87.50 82 ILE A O 1
ATOM 694 N N . PRO A 1 83 ? -13.333 -1.264 21.959 1.00 88.56 83 PRO A N 1
ATOM 695 C CA . PRO A 1 83 ? -13.855 0.003 22.479 1.00 88.56 83 PRO A CA 1
ATOM 696 C C . PRO A 1 83 ? -13.300 1.235 21.752 1.00 88.56 83 PRO A C 1
ATOM 698 O O . PRO A 1 83 ? -14.016 2.211 21.537 1.00 88.56 83 PRO A O 1
ATOM 701 N N . ILE A 1 84 ? -12.030 1.194 21.338 1.00 91.25 84 ILE A N 1
ATOM 702 C CA . ILE A 1 84 ? -11.366 2.281 20.604 1.00 91.25 84 ILE A CA 1
ATOM 703 C C . ILE A 1 84 ? -11.820 2.339 19.150 1.00 91.25 84 ILE A C 1
ATOM 705 O O . ILE A 1 84 ? -12.056 3.423 18.605 1.00 91.25 84 ILE A O 1
ATOM 709 N N . TYR A 1 85 ? -11.968 1.176 18.524 1.00 88.94 85 TYR A N 1
ATOM 710 C CA . TYR A 1 85 ? -12.477 1.034 17.171 1.00 88.94 85 TYR A CA 1
ATOM 711 C C . TYR A 1 85 ? -13.888 1.626 17.068 1.00 88.94 85 TYR A C 1
ATOM 713 O O . TYR A 1 85 ? -14.115 2.509 16.234 1.00 88.94 85 TYR A O 1
ATOM 721 N N . ASN A 1 86 ? -14.763 1.265 18.013 1.00 88.56 86 ASN A N 1
ATOM 722 C CA . ASN A 1 86 ? -16.150 1.722 18.121 1.00 88.56 86 ASN A CA 1
ATOM 723 C C . ASN A 1 86 ? -16.316 3.085 18.823 1.00 88.56 86 ASN A C 1
ATOM 725 O O . ASN A 1 86 ? -17.440 3.555 19.000 1.00 88.56 86 ASN A O 1
ATOM 729 N N . TYR A 1 87 ? -15.227 3.761 19.206 1.00 90.06 87 TYR A N 1
ATOM 730 C CA . TYR A 1 87 ? -15.306 5.037 19.917 1.00 90.06 87 TYR A CA 1
ATOM 731 C C . TYR A 1 87 ? -15.968 6.127 19.057 1.00 90.06 87 TYR A C 1
ATOM 733 O O . TYR A 1 87 ? -15.401 6.553 18.034 1.00 90.06 87 TYR A O 1
ATOM 741 N N . ARG A 1 88 ? -17.151 6.583 19.503 1.00 88.25 88 ARG A N 1
ATOM 742 C CA . ARG A 1 88 ? -17.991 7.607 18.850 1.00 88.25 88 ARG A CA 1
ATOM 743 C C . ARG A 1 88 ? -17.675 9.047 19.278 1.00 88.25 88 ARG A C 1
ATOM 745 O O . ARG A 1 88 ? -18.019 9.966 18.545 1.00 88.25 88 ARG A O 1
ATOM 752 N N . GLY A 1 89 ? -17.018 9.241 20.425 1.00 89.69 89 GLY A N 1
ATOM 753 C CA . GLY A 1 89 ? -16.653 10.570 20.930 1.00 89.69 89 GLY A CA 1
ATOM 754 C C . GLY A 1 89 ? -15.533 11.252 20.134 1.00 89.69 89 GLY A C 1
ATOM 755 O O . GLY A 1 89 ? -14.985 10.692 19.175 1.00 89.69 89 GLY A O 1
ATOM 756 N N . ASP A 1 90 ? -15.146 12.454 20.570 1.00 88.50 90 ASP A N 1
ATOM 757 C CA . ASP A 1 90 ? -14.024 13.176 19.970 1.00 88.50 90 ASP A CA 1
ATOM 758 C C . ASP A 1 90 ? -12.690 12.457 20.240 1.00 88.50 90 ASP A C 1
ATOM 760 O O . ASP A 1 90 ? -12.248 12.269 21.378 1.00 88.50 90 ASP A O 1
ATOM 764 N N . ARG A 1 91 ? -12.030 12.063 19.147 1.00 89.75 91 ARG A N 1
ATOM 765 C CA . ARG A 1 91 ? -10.745 11.353 19.147 1.00 89.75 91 ARG A CA 1
ATOM 766 C C . ARG A 1 91 ? -9.545 12.268 19.399 1.00 89.75 91 ARG A C 1
ATOM 768 O O . ARG A 1 91 ? -8.418 11.785 19.413 1.00 89.75 91 ARG A O 1
ATOM 775 N N . LYS A 1 92 ? -9.764 13.570 19.579 1.00 88.12 92 LYS A N 1
ATOM 776 C CA . LYS A 1 92 ? -8.733 14.530 19.994 1.00 88.12 92 LYS A CA 1
ATOM 777 C C . LYS A 1 92 ? -8.612 14.658 21.515 1.00 88.12 92 LYS A C 1
ATOM 779 O O . LYS A 1 92 ? -7.688 15.311 21.987 1.00 88.12 92 LYS A O 1
ATOM 784 N N . THR A 1 93 ? -9.512 14.037 22.277 1.00 92.81 93 THR A N 1
ATOM 785 C CA . THR A 1 93 ? -9.528 14.131 23.743 1.00 92.81 93 THR A CA 1
ATOM 786 C C . THR A 1 93 ? -8.388 13.348 24.395 1.00 92.81 93 THR A C 1
ATOM 788 O O . THR A 1 93 ? -7.973 12.291 23.910 1.00 92.81 93 THR A O 1
ATOM 791 N N . GLU A 1 94 ? -7.923 13.820 25.556 1.00 93.88 94 GLU A N 1
ATOM 792 C CA . GLU A 1 94 ? -6.957 13.091 26.392 1.00 93.88 94 GLU A CA 1
ATOM 793 C C . GLU A 1 94 ? -7.468 11.696 26.760 1.00 93.88 94 GLU A C 1
ATOM 795 O O . GLU A 1 94 ? -6.719 10.724 26.691 1.00 93.88 94 GLU A O 1
ATOM 800 N N . ARG A 1 95 ? -8.773 11.576 27.043 1.00 92.56 95 ARG A N 1
ATOM 801 C CA . ARG A 1 95 ? -9.431 10.294 27.315 1.00 92.56 95 ARG A CA 1
ATOM 802 C C . ARG A 1 95 ? -9.255 9.302 26.166 1.00 92.56 95 ARG A C 1
ATOM 804 O O . ARG A 1 95 ? -8.896 8.154 26.414 1.00 92.56 95 ARG A O 1
ATOM 811 N N . PHE A 1 96 ? -9.499 9.714 24.919 1.00 93.81 96 PHE A N 1
ATOM 812 C CA . PHE A 1 96 ? -9.296 8.832 23.769 1.00 93.81 96 PHE A CA 1
ATOM 813 C C . PHE A 1 96 ? -7.826 8.429 23.623 1.00 93.81 96 PHE A C 1
ATOM 815 O O . PHE A 1 96 ? -7.536 7.256 23.395 1.00 93.81 96 PHE A O 1
ATOM 822 N N . ASN A 1 97 ? -6.899 9.374 23.791 1.00 92.25 97 ASN A N 1
ATOM 823 C CA . ASN A 1 97 ? -5.465 9.100 23.695 1.00 92.25 97 ASN A CA 1
ATOM 824 C C . ASN A 1 97 ? -4.983 8.129 24.781 1.00 92.25 97 ASN A C 1
ATOM 826 O O . ASN A 1 97 ? -4.198 7.232 24.475 1.00 92.25 97 ASN A O 1
ATOM 830 N N . TYR A 1 98 ? -5.489 8.259 26.009 1.00 92.69 98 TYR A N 1
ATOM 831 C CA . TYR A 1 98 ? -5.228 7.326 27.103 1.00 92.69 98 TYR A CA 1
ATOM 832 C C . TYR A 1 98 ? -5.733 5.922 26.767 1.00 92.69 98 TYR A C 1
ATOM 834 O O . TYR A 1 98 ? -4.943 4.982 26.729 1.00 92.69 98 TYR A O 1
ATOM 842 N N . LEU A 1 99 ? -7.018 5.786 26.418 1.00 92.19 99 LEU A N 1
ATOM 843 C CA . LEU A 1 99 ? -7.600 4.489 26.065 1.00 92.19 99 LEU A CA 1
ATOM 844 C C . LEU A 1 99 ? -6.874 3.850 24.872 1.00 92.19 99 LEU A C 1
ATOM 846 O O . LEU A 1 99 ? -6.660 2.643 24.840 1.00 92.19 99 LEU A O 1
ATOM 850 N N . LYS A 1 100 ? -6.470 4.665 23.890 1.00 92.62 100 LYS A N 1
ATOM 851 C CA . LYS A 1 100 ? -5.707 4.210 22.729 1.00 92.62 100 LYS A CA 1
ATOM 852 C C . LYS A 1 100 ? -4.343 3.683 23.172 1.00 92.62 100 LYS A C 1
ATOM 854 O O . LYS A 1 100 ? -3.961 2.593 22.764 1.00 92.62 100 LYS A O 1
ATOM 859 N N . LYS A 1 101 ? -3.610 4.436 23.995 1.00 92.31 101 LYS A N 1
ATOM 860 C CA . LYS A 1 101 ? -2.298 4.029 24.517 1.00 92.31 101 LYS A CA 1
ATOM 861 C C . LYS A 1 101 ? -2.390 2.713 25.292 1.00 92.31 101 LYS A C 1
ATOM 863 O O . LYS A 1 101 ? -1.589 1.822 25.023 1.00 92.31 101 LYS A O 1
ATOM 868 N N . GLU A 1 102 ? -3.374 2.586 26.180 1.00 92.81 102 GLU A N 1
ATOM 869 C CA . GLU A 1 102 ? -3.619 1.360 26.947 1.00 92.81 102 GLU A CA 1
ATOM 870 C C . GLU A 1 102 ? -3.939 0.179 26.026 1.00 92.81 102 GLU A C 1
ATOM 872 O O . GLU A 1 102 ? -3.267 -0.850 26.091 1.00 92.81 102 GLU A O 1
ATOM 877 N N . ALA A 1 103 ? -4.874 0.349 25.086 1.00 91.62 103 ALA A N 1
ATOM 878 C CA . ALA A 1 103 ? -5.243 -0.709 24.149 1.00 91.62 103 ALA A CA 1
ATOM 879 C C . ALA A 1 103 ? -4.056 -1.174 23.285 1.00 91.62 103 ALA A C 1
ATOM 881 O O . ALA A 1 103 ? -3.919 -2.363 23.019 1.00 91.62 103 ALA A O 1
ATOM 882 N N . PHE A 1 104 ? -3.156 -0.267 22.881 1.00 93.50 104 PHE A N 1
ATOM 883 C CA . PHE A 1 104 ? -1.989 -0.595 22.051 1.00 93.50 104 PHE A CA 1
ATOM 884 C C . PHE A 1 104 ? -0.757 -1.094 22.819 1.00 93.50 104 PHE A C 1
ATOM 886 O O . PHE A 1 104 ? 0.256 -1.395 22.178 1.00 93.50 104 PHE A O 1
ATOM 893 N N . ARG A 1 105 ? -0.801 -1.200 24.154 1.00 93.19 105 ARG A N 1
ATOM 894 C CA . ARG A 1 105 ? 0.366 -1.574 24.974 1.00 93.19 105 ARG A CA 1
ATOM 895 C C . ARG A 1 105 ? 0.971 -2.922 24.568 1.00 93.19 105 ARG A C 1
ATOM 897 O O . ARG A 1 105 ? 2.189 -3.044 24.513 1.00 93.19 105 ARG A O 1
ATOM 904 N N . ASN A 1 106 ? 0.124 -3.882 24.196 1.00 89.94 106 ASN A N 1
ATOM 905 C CA . ASN A 1 106 ? 0.517 -5.253 23.837 1.00 89.94 106 ASN A CA 1
ATOM 906 C C . ASN A 1 106 ? 0.371 -5.550 22.331 1.00 89.94 106 ASN A C 1
ATOM 908 O O . ASN A 1 106 ? 0.187 -6.699 21.920 1.00 89.94 106 ASN A O 1
ATOM 912 N N . TYR A 1 107 ? 0.371 -4.508 21.496 1.00 92.56 107 TYR A N 1
ATOM 913 C CA . TYR A 1 107 ? 0.146 -4.638 20.057 1.00 92.56 107 TYR A CA 1
ATOM 914 C C . TYR A 1 107 ? 1.465 -4.656 19.297 1.00 92.56 107 TYR A C 1
ATOM 916 O O . TYR A 1 107 ? 2.292 -3.744 19.432 1.00 92.56 107 TYR A O 1
ATOM 924 N N . ASN A 1 108 ? 1.614 -5.660 18.435 1.00 93.19 108 ASN A N 1
ATOM 925 C CA . ASN A 1 108 ? 2.720 -5.715 17.493 1.00 93.19 108 ASN A CA 1
ATOM 926 C C . ASN A 1 108 ? 2.475 -4.745 16.315 1.00 93.19 108 ASN A C 1
ATOM 928 O O . ASN A 1 108 ? 1.491 -3.998 16.269 1.00 93.19 108 ASN A O 1
ATOM 932 N N . ILE A 1 109 ? 3.413 -4.713 15.369 1.00 90.44 109 ILE A N 1
ATOM 933 C CA . ILE A 1 109 ? 3.343 -3.814 14.211 1.00 90.44 109 ILE A CA 1
ATOM 934 C C . ILE A 1 109 ? 2.156 -4.169 13.302 1.00 90.44 109 ILE A C 1
ATOM 936 O O . ILE A 1 109 ? 1.442 -3.265 12.871 1.00 90.44 109 ILE A O 1
ATOM 940 N N . ILE A 1 110 ? 1.895 -5.456 13.063 1.00 91.88 110 ILE A N 1
ATOM 941 C CA . ILE A 1 110 ? 0.788 -5.914 12.210 1.00 91.88 110 ILE A CA 1
ATOM 942 C C . ILE A 1 110 ? -0.564 -5.546 12.820 1.00 91.88 110 ILE A C 1
ATOM 944 O O . ILE A 1 110 ? -1.416 -5.020 12.110 1.00 91.88 110 ILE A O 1
ATOM 948 N N . ASP A 1 111 ? -0.739 -5.706 14.135 1.00 92.50 111 ASP A N 1
ATOM 949 C CA . ASP A 1 111 ? -1.971 -5.318 14.826 1.00 92.50 111 ASP A CA 1
ATOM 950 C C . ASP A 1 111 ? -2.251 -3.810 14.653 1.00 92.50 111 ASP A C 1
ATOM 952 O O . ASP A 1 111 ? -3.381 -3.388 14.397 1.00 92.50 111 ASP A O 1
ATOM 956 N N . LYS A 1 112 ? -1.205 -2.977 14.757 1.00 91.50 112 LYS A N 1
ATOM 957 C CA . LYS A 1 112 ? -1.294 -1.520 14.552 1.00 91.50 112 LYS A CA 1
ATOM 958 C C . LYS A 1 112 ? -1.624 -1.169 13.103 1.00 91.50 112 LYS A C 1
ATOM 960 O O . LYS A 1 112 ? -2.441 -0.274 12.878 1.00 91.50 112 LYS A O 1
ATOM 965 N N . ILE A 1 113 ? -1.004 -1.849 12.138 1.00 90.62 113 ILE A N 1
ATOM 966 C CA . ILE A 1 113 ? -1.277 -1.659 10.708 1.00 90.62 113 ILE A CA 1
ATOM 967 C C . ILE A 1 113 ? -2.717 -2.065 10.402 1.00 90.62 113 ILE A C 1
ATOM 969 O O . ILE A 1 113 ? -3.453 -1.243 9.870 1.00 90.62 113 ILE A O 1
ATOM 973 N N . SER A 1 114 ? -3.155 -3.259 10.811 1.00 92.31 114 SER A N 1
ATOM 974 C CA . SER A 1 114 ? -4.522 -3.738 10.587 1.00 92.31 114 SER A CA 1
ATOM 975 C C . SER A 1 114 ? -5.563 -2.824 11.233 1.00 92.31 114 SER A C 1
ATOM 977 O O . SER A 1 114 ? -6.518 -2.442 10.564 1.00 92.31 114 SER A O 1
ATOM 979 N N . TYR A 1 115 ? -5.368 -2.356 12.471 1.00 91.94 115 TYR A N 1
ATOM 980 C CA . TYR A 1 115 ? -6.284 -1.375 13.065 1.00 91.94 115 TYR A CA 1
ATOM 981 C C . TYR A 1 115 ? -6.354 -0.070 12.253 1.00 91.94 115 TYR A C 1
ATOM 983 O O . TYR A 1 115 ? -7.446 0.426 11.962 1.00 91.94 115 TYR A O 1
ATOM 991 N N . ASN A 1 116 ? -5.196 0.508 11.905 1.00 89.88 116 ASN A N 1
ATOM 992 C CA . ASN A 1 116 ? -5.128 1.766 11.154 1.00 89.88 116 ASN A CA 1
ATOM 993 C C . ASN A 1 116 ? -5.689 1.617 9.741 1.00 89.88 116 ASN A C 1
ATOM 995 O O . ASN A 1 116 ? -6.222 2.584 9.198 1.00 89.88 116 ASN A O 1
ATOM 999 N N . PHE A 1 117 ? -5.568 0.419 9.177 1.00 91.56 117 PHE A N 1
ATOM 1000 C CA . PHE A 1 117 ? -6.237 0.030 7.962 1.00 91.56 117 PHE A CA 1
ATOM 1001 C C . PHE A 1 117 ? -7.738 0.001 8.240 1.00 91.56 117 PHE A C 1
ATOM 1003 O O . PHE A 1 117 ? -8.420 0.944 7.878 1.00 91.56 117 PHE A O 1
ATOM 1010 N N . LYS A 1 118 ? -8.279 -0.942 9.009 1.00 92.44 118 LYS A N 1
ATOM 1011 C CA . LYS A 1 118 ? -9.731 -1.118 9.198 1.00 92.44 118 LYS A CA 1
ATOM 1012 C C . LYS A 1 118 ? -10.512 0.125 9.622 1.00 92.44 118 LYS A C 1
ATOM 1014 O O . LYS A 1 118 ? -11.682 0.269 9.265 1.00 92.44 118 LYS A O 1
ATOM 1019 N N . ILE A 1 119 ? -9.921 1.032 10.403 1.00 90.75 119 ILE A N 1
ATOM 1020 C CA . ILE A 1 119 ? -10.618 2.261 10.805 1.00 90.75 119 ILE A CA 1
ATOM 1021 C C . ILE A 1 119 ? -10.979 3.150 9.603 1.00 90.75 119 ILE A C 1
ATOM 1023 O O . ILE A 1 119 ? -11.916 3.946 9.686 1.00 90.75 119 ILE A O 1
ATOM 1027 N N . HIS A 1 120 ? -10.281 2.989 8.477 1.00 91.62 120 HIS A N 1
ATOM 1028 C CA . HIS A 1 120 ? -10.561 3.699 7.2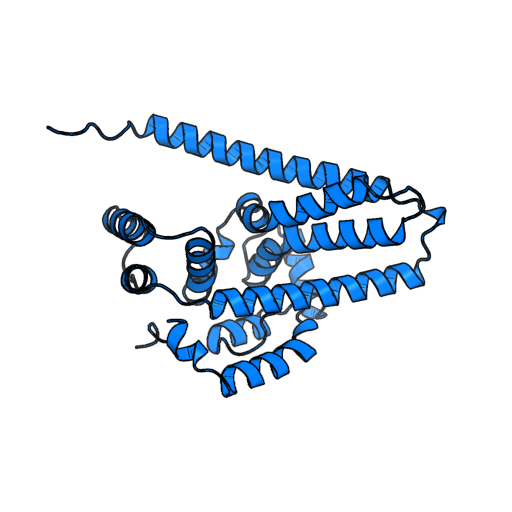38 1.00 91.62 120 HIS A CA 1
ATOM 1029 C C . HIS A 1 120 ? -11.915 3.312 6.622 1.00 91.62 120 HIS A C 1
ATOM 1031 O O . HIS A 1 120 ? -12.517 4.173 5.991 1.00 91.62 120 HIS A O 1
ATOM 1037 N N . HIS A 1 121 ? -12.449 2.104 6.856 1.00 91.38 121 HIS A N 1
ATOM 1038 C CA . HIS A 1 121 ? -13.804 1.755 6.391 1.00 91.38 121 HIS A CA 1
ATOM 1039 C C . HIS A 1 121 ? -14.888 2.552 7.110 1.00 91.38 121 HIS A C 1
ATOM 1041 O O . HIS A 1 121 ? -15.880 2.954 6.514 1.00 91.38 121 HIS A O 1
ATOM 1047 N N . ASN A 1 122 ? -14.672 2.847 8.393 1.00 87.38 122 ASN A N 1
ATOM 1048 C CA . ASN A 1 122 ? -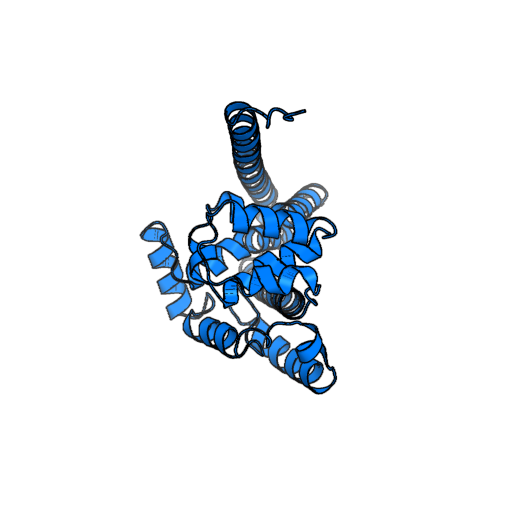15.608 3.658 9.170 1.00 87.38 122 ASN A CA 1
ATOM 1049 C C . ASN A 1 122 ? -15.436 5.154 8.883 1.00 87.38 122 ASN A C 1
ATOM 1051 O O . ASN A 1 122 ? -16.367 5.940 9.053 1.00 87.38 122 ASN A O 1
ATOM 1055 N N . LYS A 1 123 ? -14.214 5.575 8.535 1.00 88.06 123 LYS A N 1
ATOM 1056 C CA . LYS A 1 123 ? -13.831 6.984 8.384 1.00 88.06 123 LYS A CA 1
ATOM 1057 C C . LYS A 1 123 ? -12.904 7.163 7.173 1.00 88.06 123 LYS A C 1
ATOM 1059 O O . LYS A 1 123 ? -11.727 7.483 7.368 1.00 88.06 123 LYS A O 1
ATOM 1064 N N . PRO A 1 124 ? -13.407 7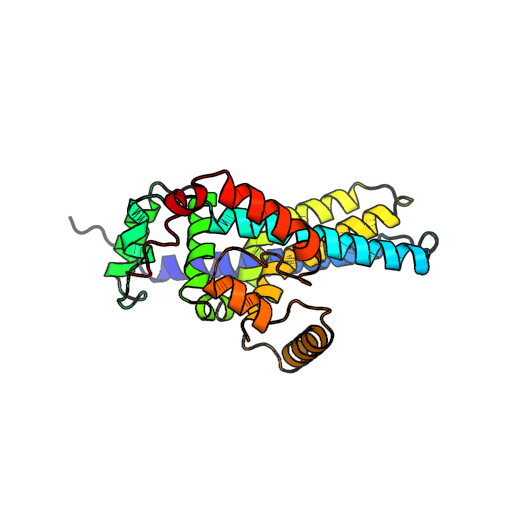.028 5.932 1.00 86.44 124 PRO A N 1
ATOM 1065 C CA . PRO A 1 124 ? -12.574 7.083 4.723 1.00 86.44 124 PRO A CA 1
ATOM 1066 C C . PRO A 1 124 ? -11.826 8.416 4.592 1.00 86.44 124 PRO A C 1
ATOM 1068 O O . PRO A 1 124 ? -10.649 8.456 4.235 1.00 86.44 124 PRO A O 1
ATOM 1071 N N . MET A 1 125 ? -12.456 9.511 5.028 1.00 86.19 125 MET A N 1
ATOM 1072 C CA . MET A 1 125 ? -11.857 10.851 5.045 1.00 86.19 125 MET A CA 1
ATOM 1073 C C . MET A 1 125 ? -10.674 11.010 6.012 1.00 86.19 125 MET A C 1
ATOM 1075 O O . MET A 1 125 ? -9.987 12.027 5.988 1.00 86.19 125 MET A O 1
ATOM 1079 N N . HIS A 1 126 ? -10.415 10.057 6.911 1.00 84.62 126 HIS A N 1
ATOM 1080 C CA . HIS A 1 126 ? -9.222 10.117 7.756 1.00 84.62 126 HIS A CA 1
ATOM 1081 C C . HIS A 1 126 ? -7.950 9.865 6.937 1.00 84.62 126 HIS A C 1
ATOM 1083 O O . HIS A 1 126 ? -6.898 10.439 7.216 1.00 84.62 126 HIS A O 1
ATOM 1089 N N . LEU 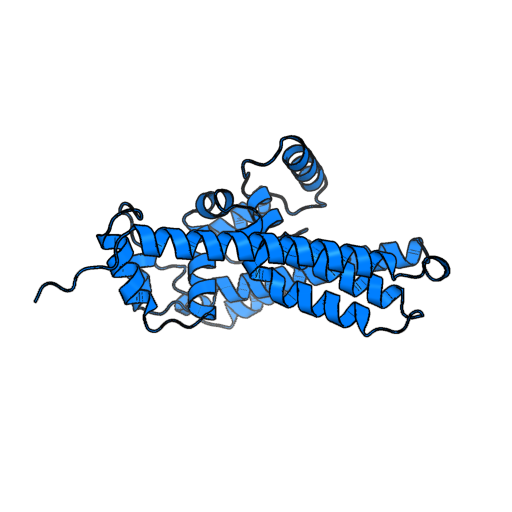A 1 127 ? -8.046 9.014 5.916 1.00 85.44 127 LEU A N 1
ATOM 1090 C CA . LEU A 1 127 ? -6.924 8.661 5.060 1.00 85.44 127 LEU A CA 1
ATOM 1091 C C . LEU A 1 127 ? -6.541 9.835 4.139 1.00 85.44 127 LEU A C 1
ATOM 1093 O O . LEU A 1 127 ? -5.357 10.138 4.006 1.00 85.44 127 LEU A O 1
ATOM 1097 N N . SER A 1 128 ? -7.523 10.566 3.597 1.00 84.00 128 SER A N 1
ATOM 1098 C CA . SER A 1 128 ? -7.286 11.729 2.724 1.00 84.00 128 SER A CA 1
ATOM 1099 C C . SER A 1 128 ? -6.565 12.895 3.416 1.00 84.00 128 SER A C 1
ATOM 1101 O O . SER A 1 128 ? -5.891 13.677 2.750 1.00 84.00 128 SER A O 1
ATOM 1103 N N . LYS A 1 129 ? -6.631 12.982 4.751 1.00 85.94 129 LYS A N 1
ATOM 1104 C CA . LYS A 1 129 ? -5.951 14.019 5.549 1.00 85.94 129 LYS A CA 1
ATOM 1105 C C . LYS A 1 129 ? -4.468 13.737 5.812 1.00 85.94 129 LYS A C 1
ATOM 1107 O O . LYS A 1 129 ? -3.756 14.626 6.275 1.00 85.94 129 LYS A O 1
ATOM 1112 N N . LYS A 1 130 ? -3.980 12.518 5.558 1.00 87.62 130 LYS A N 1
ATOM 1113 C CA . LYS A 1 130 ? -2.565 12.170 5.762 1.00 87.62 130 LYS A CA 1
ATOM 1114 C C . LYS A 1 130 ? -1.702 12.822 4.682 1.00 87.62 130 LYS A C 1
ATOM 1116 O O . LYS A 1 130 ? -1.988 12.695 3.495 1.00 87.62 130 LYS A O 1
ATOM 1121 N N . ILE A 1 131 ? -0.610 13.479 5.065 1.00 90.00 131 ILE A N 1
ATOM 1122 C CA . ILE A 1 131 ? 0.378 14.009 4.109 1.00 90.00 131 ILE A CA 1
ATOM 1123 C C . ILE A 1 131 ? 1.020 12.885 3.280 1.00 90.00 131 ILE A C 1
ATOM 1125 O O . ILE A 1 131 ? 1.073 11.738 3.723 1.00 90.00 131 ILE A O 1
ATOM 1129 N N . TYR A 1 132 ? 1.512 13.220 2.086 1.00 90.31 132 TYR A N 1
ATOM 1130 C CA . TYR A 1 132 ? 2.093 12.262 1.137 1.00 90.31 132 TYR A CA 1
ATOM 1131 C C . TYR A 1 132 ? 3.166 11.361 1.763 1.00 90.31 132 TYR A C 1
ATOM 1133 O O . TYR A 1 132 ? 3.085 10.140 1.677 1.00 90.31 132 TYR A O 1
ATOM 1141 N N . THR A 1 133 ? 4.110 11.952 2.496 1.00 91.62 133 THR A N 1
ATOM 1142 C CA . THR A 1 133 ? 5.206 11.204 3.125 1.00 91.62 133 THR A CA 1
ATOM 1143 C C . THR A 1 133 ? 4.736 10.185 4.151 1.00 91.62 133 THR A C 1
ATOM 1145 O O . THR A 1 133 ? 5.346 9.130 4.285 1.00 91.62 133 THR A O 1
ATOM 1148 N N . HIS A 1 134 ? 3.631 10.453 4.852 1.00 90.38 134 HIS A N 1
ATOM 1149 C CA . HIS A 1 134 ? 3.047 9.480 5.774 1.00 90.38 134 HIS A CA 1
ATOM 1150 C C . HIS A 1 134 ? 2.478 8.271 5.025 1.00 90.38 134 HIS A C 1
ATOM 1152 O O . HIS A 1 134 ? 2.572 7.156 5.522 1.00 90.38 134 HIS A O 1
ATOM 1158 N N . LEU A 1 135 ? 1.900 8.486 3.844 1.00 91.44 135 LEU A N 1
ATOM 1159 C CA . LEU A 1 135 ? 1.308 7.420 3.033 1.00 91.44 135 LEU A CA 1
ATOM 1160 C C . LEU A 1 135 ? 2.377 6.528 2.409 1.00 91.44 135 LEU A C 1
ATOM 1162 O O . LEU A 1 135 ? 2.252 5.311 2.481 1.00 91.44 135 LEU A O 1
ATOM 1166 N N . CYS A 1 136 ? 3.450 7.118 1.880 1.00 92.75 136 CYS A N 1
ATOM 1167 C CA . CYS A 1 136 ? 4.580 6.351 1.357 1.00 92.75 136 CYS A CA 1
ATOM 1168 C C . CYS A 1 136 ? 5.292 5.562 2.456 1.00 92.75 136 CYS A C 1
ATOM 1170 O O . CYS A 1 136 ? 5.757 4.457 2.211 1.00 92.75 136 CYS A O 1
ATOM 1172 N N . PHE A 1 137 ? 5.367 6.088 3.683 1.00 90.19 137 PHE A N 1
ATOM 1173 C CA . PHE A 1 137 ? 6.109 5.437 4.766 1.00 90.19 137 PHE A CA 1
ATOM 1174 C C . PHE A 1 137 ? 5.617 4.015 5.084 1.00 90.19 137 PHE A C 1
ATOM 1176 O O . PHE A 1 137 ? 6.411 3.174 5.494 1.00 90.19 137 PHE A O 1
ATOM 1183 N N . GLU A 1 138 ? 4.331 3.724 4.874 1.00 86.94 138 GLU A N 1
ATOM 1184 C CA . GLU A 1 138 ? 3.760 2.391 5.112 1.00 86.94 138 GLU A CA 1
ATOM 1185 C C . GLU A 1 138 ? 4.281 1.342 4.104 1.00 86.94 138 GLU A C 1
ATOM 1187 O O . GLU A 1 138 ? 4.296 0.153 4.414 1.00 86.94 138 GLU A O 1
ATOM 1192 N N . THR A 1 139 ? 4.772 1.765 2.932 1.00 93.56 139 THR A N 1
ATOM 1193 C CA . THR A 1 139 ? 5.253 0.878 1.857 1.00 93.56 139 THR A CA 1
ATOM 1194 C C . THR A 1 139 ? 6.663 1.200 1.350 1.00 93.56 139 THR A C 1
ATOM 1196 O O . THR A 1 139 ? 7.169 0.531 0.446 1.00 93.56 139 THR A O 1
ATOM 1199 N N . ILE A 1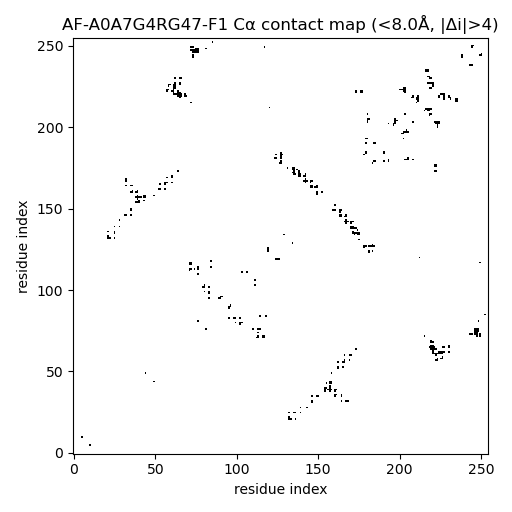 140 ? 7.349 2.177 1.948 1.00 95.12 140 ILE A N 1
ATOM 1200 C CA . ILE A 1 140 ? 8.671 2.618 1.490 1.00 95.12 140 ILE A CA 1
ATOM 1201 C C . ILE A 1 140 ? 9.751 1.563 1.711 1.00 95.12 140 ILE A C 1
ATOM 1203 O O . ILE A 1 140 ? 10.618 1.411 0.864 1.00 95.12 140 ILE A O 1
ATOM 1207 N N . VAL A 1 141 ? 9.690 0.803 2.809 1.00 93.12 141 VAL A N 1
ATOM 1208 C CA . VAL A 1 141 ? 10.687 -0.234 3.122 1.00 93.12 141 VAL A CA 1
ATOM 1209 C C . VAL A 1 141 ? 10.708 -1.342 2.062 1.00 93.12 141 VAL A C 1
ATOM 1211 O O . VAL A 1 141 ? 11.776 -1.567 1.492 1.00 93.12 141 VAL A O 1
ATOM 1214 N N . PRO A 1 142 ? 9.582 -2.011 1.727 1.00 94.44 142 PRO A N 1
ATOM 1215 C CA . PRO A 1 142 ? 9.599 -3.006 0.657 1.00 94.44 142 PRO A CA 1
ATOM 1216 C C . PRO A 1 142 ? 9.947 -2.388 -0.705 1.00 94.44 142 PRO A C 1
ATOM 1218 O O . PRO A 1 142 ? 10.656 -3.013 -1.484 1.00 94.44 142 PRO A O 1
ATOM 1221 N N . SER A 1 143 ? 9.532 -1.147 -0.977 1.00 96.62 143 SER A N 1
ATOM 1222 C CA . SER A 1 143 ? 9.883 -0.462 -2.230 1.00 96.62 143 SER A CA 1
ATOM 1223 C C . SER A 1 143 ? 11.386 -0.189 -2.341 1.00 96.62 143 SER A C 1
ATOM 1225 O O . SER A 1 143 ? 11.985 -0.417 -3.387 1.00 96.62 143 SER A O 1
ATOM 1227 N N . LEU A 1 144 ? 12.015 0.261 -1.254 1.00 96.94 144 LEU A N 1
ATOM 1228 C CA . LEU A 1 144 ? 13.450 0.519 -1.198 1.00 96.94 144 LEU A CA 1
ATOM 1229 C C . LEU A 1 144 ? 14.250 -0.776 -1.343 1.00 96.94 144 LEU A C 1
ATOM 1231 O O . LEU A 1 144 ? 15.255 -0.781 -2.042 1.00 96.94 144 LEU A O 1
ATOM 1235 N N . LEU A 1 145 ? 13.785 -1.879 -0.747 1.00 97.12 145 LEU A N 1
ATOM 1236 C CA . LEU A 1 145 ? 14.415 -3.188 -0.920 1.00 97.12 145 LEU A CA 1
ATOM 1237 C C . LEU A 1 145 ? 14.468 -3.595 -2.400 1.00 97.12 145 LEU A C 1
ATOM 1239 O O . LEU A 1 145 ? 15.517 -4.030 -2.867 1.00 97.12 145 LEU A O 1
ATOM 1243 N N . LEU A 1 146 ? 13.375 -3.407 -3.146 1.00 97.50 146 LEU A N 1
ATOM 1244 C CA . LEU A 1 146 ? 13.342 -3.687 -4.586 1.00 97.50 146 LEU A CA 1
ATOM 1245 C C . LEU A 1 146 ? 14.338 -2.815 -5.360 1.00 97.50 146 LEU A C 1
ATOM 1247 O O . LEU A 1 146 ? 15.066 -3.329 -6.204 1.00 97.50 146 LEU A O 1
ATOM 1251 N N . VAL A 1 147 ? 14.426 -1.522 -5.035 1.00 97.50 147 VAL A N 1
ATOM 1252 C CA . VAL A 1 147 ? 15.406 -0.605 -5.645 1.00 97.50 147 VAL A CA 1
ATOM 1253 C C . VAL A 1 147 ? 16.844 -1.019 -5.314 1.00 97.50 147 VAL A C 1
ATOM 1255 O O . VAL A 1 147 ? 17.700 -1.012 -6.193 1.00 97.50 147 VAL A O 1
ATOM 1258 N N . CYS A 1 148 ? 17.128 -1.447 -4.083 1.00 97.69 148 CYS A N 1
ATOM 1259 C CA . CYS A 1 148 ? 18.445 -1.974 -3.722 1.00 97.69 148 CYS A CA 1
ATOM 1260 C C . CYS A 1 148 ? 18.800 -3.223 -4.540 1.00 97.69 148 CYS A C 1
ATOM 1262 O O . CYS A 1 148 ? 19.931 -3.336 -5.001 1.00 97.69 148 CYS A O 1
ATOM 1264 N N . ILE A 1 149 ? 17.841 -4.130 -4.765 1.00 97.81 149 ILE A N 1
ATOM 1265 C CA . ILE A 1 149 ? 18.049 -5.314 -5.611 1.00 97.81 149 ILE A CA 1
ATOM 1266 C C . ILE A 1 149 ? 18.403 -4.899 -7.044 1.00 97.81 149 ILE A C 1
ATOM 1268 O O . ILE A 1 149 ? 19.302 -5.502 -7.619 1.00 97.81 149 ILE A O 1
ATOM 1272 N N . VAL A 1 150 ? 17.786 -3.847 -7.598 1.00 97.25 150 VAL A N 1
ATOM 1273 C CA . VAL A 1 150 ? 18.119 -3.330 -8.942 1.00 97.25 150 VAL A CA 1
ATOM 1274 C C . VAL A 1 150 ? 19.605 -2.986 -9.074 1.00 97.25 150 VAL A C 1
ATOM 1276 O O . VAL A 1 150 ? 20.218 -3.330 -10.083 1.00 97.25 150 VAL A O 1
ATOM 1279 N N . PHE A 1 151 ? 20.209 -2.377 -8.051 1.00 97.56 151 PHE A N 1
ATOM 1280 C CA . PHE A 1 151 ? 21.639 -2.040 -8.058 1.00 97.56 151 PHE A CA 1
ATOM 1281 C C . PHE A 1 151 ? 22.571 -3.252 -7.921 1.00 97.56 151 PHE A C 1
ATOM 1283 O O . PHE A 1 151 ? 23.759 -3.133 -8.210 1.00 97.56 151 PHE A O 1
ATOM 1290 N N . LEU A 1 152 ? 22.054 -4.414 -7.514 1.00 97.56 152 LEU A N 1
ATOM 1291 C CA . LEU A 1 152 ? 22.803 -5.673 -7.488 1.00 97.56 152 LEU A CA 1
ATOM 1292 C C . LEU A 1 152 ? 22.739 -6.427 -8.826 1.00 97.56 152 LEU A C 1
ATOM 1294 O O . LEU A 1 152 ? 23.481 -7.392 -9.019 1.00 97.56 152 LEU A O 1
ATOM 1298 N N . LEU A 1 153 ? 21.858 -6.018 -9.746 1.00 97.12 153 LEU A N 1
ATOM 1299 C CA . LEU A 1 153 ? 21.710 -6.654 -11.053 1.00 97.12 153 LEU A CA 1
ATOM 1300 C C . LEU A 1 153 ? 22.814 -6.227 -12.020 1.00 97.12 153 LEU A C 1
ATOM 1302 O O . LEU A 1 153 ? 23.278 -5.084 -12.025 1.00 97.12 153 LEU A O 1
ATOM 1306 N N . LYS A 1 154 ? 23.193 -7.152 -12.904 1.00 96.38 154 LYS A N 1
ATOM 1307 C CA . LYS A 1 154 ? 24.170 -6.890 -13.962 1.00 96.38 154 LYS A CA 1
ATOM 1308 C C . LYS A 1 154 ? 23.602 -5.893 -14.989 1.00 96.38 154 LYS A C 1
ATOM 1310 O O . LYS A 1 154 ? 22.385 -5.846 -15.182 1.00 96.38 154 LYS A O 1
ATOM 1315 N N . PRO A 1 155 ? 24.455 -5.112 -15.683 1.00 93.81 155 PRO A N 1
ATOM 1316 C CA . PRO A 1 155 ? 24.007 -4.146 -16.692 1.00 93.81 155 PRO A CA 1
ATOM 1317 C C . PRO A 1 155 ? 23.118 -4.748 -17.787 1.00 93.81 155 PRO A C 1
ATOM 1319 O O . PRO A 1 155 ? 22.121 -4.141 -18.150 1.00 93.81 155 PRO A O 1
ATOM 1322 N N . ASN A 1 156 ? 23.407 -5.976 -18.224 1.00 92.81 156 ASN A N 1
ATOM 1323 C CA . ASN A 1 156 ? 22.657 -6.682 -19.267 1.00 92.81 156 ASN A CA 1
ATOM 1324 C C . ASN A 1 156 ? 21.281 -7.226 -18.825 1.00 92.81 156 ASN A C 1
ATOM 1326 O O . ASN A 1 156 ? 20.661 -7.984 -19.563 1.00 92.81 156 ASN A O 1
ATOM 1330 N N . GLN A 1 157 ? 20.808 -6.895 -17.620 1.00 94.25 157 GLN A N 1
ATOM 1331 C CA . GLN A 1 157 ? 19.509 -7.328 -17.089 1.00 94.25 157 GLN A CA 1
ATOM 1332 C C . GLN A 1 157 ? 18.471 -6.189 -17.109 1.00 94.25 157 GLN A C 1
ATOM 1334 O O . GLN A 1 157 ? 17.711 -6.042 -16.148 1.00 94.25 157 GLN A O 1
ATOM 1339 N N . SER A 1 158 ? 18.448 -5.372 -18.173 1.00 94.19 158 SER A N 1
ATOM 1340 C CA . SER A 1 158 ? 17.565 -4.197 -18.316 1.00 94.19 158 SER A CA 1
ATOM 1341 C C . SER A 1 158 ? 16.096 -4.492 -18.010 1.00 94.19 158 SER A C 1
ATOM 1343 O O . SER A 1 158 ? 15.496 -3.767 -17.218 1.00 94.19 158 SER A O 1
ATOM 1345 N N . ASP A 1 159 ? 15.542 -5.589 -18.531 1.00 92.50 159 ASP A N 1
ATOM 1346 C CA . ASP A 1 159 ? 14.141 -5.974 -18.311 1.00 92.50 159 ASP A CA 1
ATOM 1347 C C . ASP A 1 159 ? 13.817 -6.140 -16.826 1.00 92.50 159 ASP A C 1
ATOM 1349 O O . ASP A 1 159 ? 12.828 -5.615 -16.317 1.00 92.50 159 ASP A O 1
ATOM 1353 N N . LEU A 1 160 ? 14.679 -6.851 -16.091 1.00 93.88 160 LEU A N 1
ATOM 1354 C CA . LEU A 1 160 ? 14.466 -7.100 -14.669 1.00 93.88 160 LEU A CA 1
ATOM 1355 C C . LEU A 1 160 ? 14.618 -5.812 -13.856 1.00 93.88 160 LEU A C 1
ATOM 1357 O O . LEU A 1 160 ? 13.856 -5.586 -12.915 1.00 93.88 160 LEU A O 1
ATOM 1361 N N . LYS A 1 161 ? 15.556 -4.939 -14.239 1.00 96.00 161 LYS A N 1
ATOM 1362 C CA . LYS A 1 161 ? 15.682 -3.608 -13.638 1.00 96.00 161 LYS A CA 1
ATOM 1363 C C . LYS A 1 161 ? 14.416 -2.779 -13.868 1.00 96.00 161 LYS A C 1
ATOM 1365 O O . LYS A 1 161 ? 13.904 -2.195 -12.913 1.00 96.00 161 LYS A O 1
ATOM 1370 N N . LEU A 1 162 ? 13.873 -2.773 -15.088 1.00 94.81 162 LEU A N 1
ATOM 1371 C CA . LEU A 1 162 ? 12.616 -2.100 -15.423 1.00 94.81 162 LEU A CA 1
ATOM 1372 C C . LEU A 1 162 ? 11.454 -2.657 -14.592 1.00 94.81 162 LEU A C 1
ATOM 1374 O O . LEU A 1 162 ? 10.694 -1.883 -14.003 1.00 94.81 162 LEU A O 1
ATOM 1378 N N . ILE A 1 163 ? 11.352 -3.986 -14.492 1.00 94.88 163 ILE A N 1
ATOM 1379 C CA . ILE A 1 163 ? 10.320 -4.680 -13.718 1.00 94.88 163 ILE A CA 1
ATOM 1380 C C . ILE A 1 163 ? 10.366 -4.272 -12.244 1.00 94.88 163 ILE A C 1
ATOM 1382 O O . ILE A 1 163 ? 9.353 -3.841 -11.684 1.00 94.88 163 ILE A O 1
ATOM 1386 N N . LEU A 1 164 ? 11.531 -4.376 -11.604 1.00 96.62 164 LEU A N 1
ATOM 1387 C CA . LEU A 1 164 ? 11.681 -4.106 -10.175 1.00 96.62 164 LEU A CA 1
ATOM 1388 C C . LEU A 1 164 ? 11.531 -2.616 -9.847 1.00 96.62 164 LEU A C 1
ATOM 1390 O O . LEU A 1 164 ? 10.835 -2.288 -8.885 1.00 96.62 164 LEU A O 1
ATOM 1394 N N . SER A 1 165 ? 12.097 -1.714 -10.657 1.00 97.19 165 SER A N 1
ATOM 1395 C CA . SER A 1 165 ? 11.931 -0.262 -10.493 1.00 97.19 165 SER A CA 1
ATOM 1396 C C . SER A 1 165 ? 10.466 0.157 -10.634 1.00 97.19 165 SER A C 1
ATOM 1398 O O . SER A 1 165 ? 9.940 0.883 -9.789 1.00 97.19 165 SER A O 1
ATOM 1400 N N . SER A 1 166 ? 9.762 -0.352 -11.648 1.00 96.50 166 SER A N 1
ATOM 1401 C CA . SER A 1 166 ? 8.334 -0.065 -11.848 1.00 96.50 166 SER A CA 1
ATOM 1402 C C . SER A 1 166 ? 7.485 -0.621 -10.703 1.00 96.50 166 SER A C 1
ATOM 1404 O O . SER A 1 166 ? 6.616 0.068 -10.171 1.00 96.50 166 SER A O 1
ATOM 1406 N N . THR A 1 167 ? 7.784 -1.841 -10.252 1.00 96.62 167 THR A N 1
ATOM 1407 C CA . THR A 1 167 ? 7.127 -2.461 -9.092 1.00 96.62 167 THR A CA 1
ATOM 1408 C C . THR A 1 167 ? 7.325 -1.619 -7.828 1.00 96.62 167 THR A C 1
ATOM 1410 O O . THR A 1 167 ? 6.356 -1.319 -7.128 1.00 96.62 167 THR A O 1
ATOM 1413 N N . ALA A 1 168 ? 8.556 -1.175 -7.557 1.00 97.56 168 ALA A N 1
ATOM 1414 C CA . ALA A 1 168 ? 8.875 -0.310 -6.425 1.00 97.56 168 ALA A CA 1
ATOM 1415 C C . ALA A 1 168 ? 8.117 1.024 -6.486 1.00 97.56 168 ALA A C 1
ATOM 1417 O O . ALA A 1 168 ? 7.574 1.476 -5.475 1.00 97.56 168 ALA A O 1
ATOM 1418 N N . LEU A 1 169 ? 8.035 1.635 -7.674 1.00 97.06 169 LEU A N 1
ATOM 1419 C CA . LEU A 1 169 ? 7.276 2.861 -7.898 1.00 97.06 169 LEU A CA 1
ATOM 1420 C C . LEU A 1 169 ? 5.799 2.673 -7.527 1.00 97.06 169 LEU A C 1
ATOM 1422 O O . LEU A 1 169 ? 5.256 3.479 -6.766 1.00 97.06 169 LEU A O 1
ATOM 1426 N N . PHE A 1 170 ? 5.147 1.621 -8.027 1.00 96.06 170 PHE A N 1
ATOM 1427 C CA . PHE A 1 170 ? 3.726 1.383 -7.765 1.00 96.06 170 PHE A CA 1
ATOM 1428 C C . PHE A 1 170 ? 3.447 1.038 -6.297 1.00 96.06 170 PHE A C 1
ATOM 1430 O O . PHE A 1 170 ? 2.522 1.601 -5.708 1.00 96.06 170 PHE A O 1
ATOM 1437 N N . ILE A 1 171 ? 4.270 0.189 -5.671 1.00 96.00 171 ILE A N 1
ATOM 1438 C CA . ILE A 1 171 ? 4.114 -0.180 -4.253 1.00 96.00 171 ILE A CA 1
ATOM 1439 C C . ILE A 1 171 ? 4.258 1.049 -3.344 1.00 96.00 171 ILE A C 1
ATOM 1441 O O . ILE A 1 171 ? 3.436 1.248 -2.447 1.00 96.00 171 ILE A O 1
ATOM 1445 N N . CYS A 1 172 ? 5.246 1.916 -3.583 1.00 96.56 172 CYS A N 1
ATOM 1446 C CA . CYS A 1 172 ? 5.457 3.120 -2.770 1.00 96.56 172 CYS A CA 1
ATOM 1447 C C . CYS A 1 172 ? 4.273 4.105 -2.859 1.00 96.56 172 CYS A C 1
ATOM 1449 O O . CYS A 1 172 ? 3.957 4.818 -1.905 1.00 96.56 172 CYS A O 1
ATOM 1451 N N . ASN A 1 173 ? 3.577 4.115 -3.999 1.00 94.81 173 ASN A N 1
ATOM 1452 C CA . ASN A 1 173 ? 2.478 5.035 -4.283 1.00 94.81 173 ASN A CA 1
ATOM 1453 C C . ASN A 1 173 ? 1.080 4.477 -3.971 1.00 94.81 173 ASN A C 1
ATOM 1455 O O . ASN A 1 173 ? 0.103 5.223 -4.065 1.00 94.81 173 ASN A O 1
ATOM 1459 N N . ILE A 1 174 ? 0.954 3.206 -3.574 1.00 94.81 174 ILE A N 1
ATOM 1460 C CA . ILE A 1 174 ? -0.350 2.540 -3.437 1.00 94.81 174 ILE A CA 1
ATOM 1461 C C . ILE A 1 174 ? -1.305 3.277 -2.497 1.00 94.81 174 ILE A C 1
ATOM 1463 O O . ILE A 1 174 ? -2.459 3.529 -2.841 1.00 94.81 174 ILE A O 1
ATOM 1467 N N . GLN A 1 175 ? -0.813 3.683 -1.325 1.00 93.12 175 GLN A N 1
ATOM 1468 C CA . GLN A 1 175 ? -1.624 4.373 -0.328 1.00 93.12 175 GLN A CA 1
ATOM 1469 C C . GLN A 1 175 ? -2.025 5.760 -0.822 1.00 93.12 175 GLN A C 1
ATOM 1471 O O . GLN A 1 175 ? -3.147 6.196 -0.588 1.00 93.12 175 GLN A O 1
ATOM 1476 N N . TYR A 1 176 ? -1.145 6.448 -1.554 1.00 93.06 176 TYR A N 1
ATOM 1477 C CA . TYR A 1 176 ? -1.484 7.735 -2.149 1.00 93.06 176 TYR A CA 1
ATOM 1478 C C . TYR A 1 176 ? -2.593 7.604 -3.192 1.00 93.06 176 TYR A C 1
ATOM 1480 O O . TYR A 1 176 ? -3.583 8.337 -3.109 1.00 93.06 176 TYR A O 1
ATOM 1488 N N . ILE A 1 177 ? -2.486 6.635 -4.101 1.00 92.38 177 ILE A N 1
ATOM 1489 C CA . ILE A 1 177 ? -3.519 6.343 -5.102 1.00 92.38 177 ILE A CA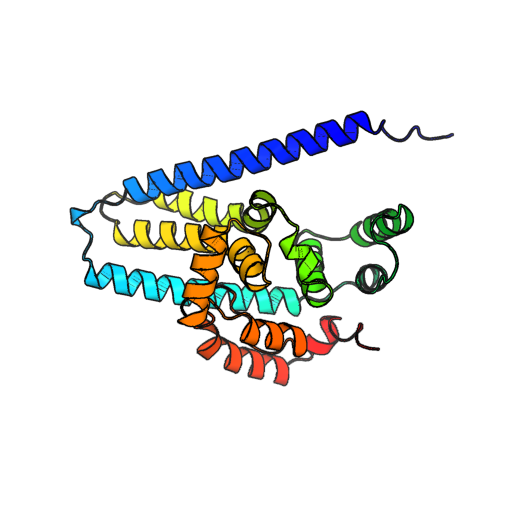 1
ATOM 1490 C C . ILE A 1 177 ? -4.840 6.001 -4.404 1.00 92.38 177 ILE A C 1
ATOM 1492 O O . ILE A 1 177 ? -5.859 6.626 -4.696 1.00 92.38 177 ILE A O 1
ATOM 1496 N N . HIS A 1 178 ? -4.816 5.130 -3.391 1.00 93.75 178 HIS A N 1
ATOM 1497 C CA . HIS A 1 178 ? -5.987 4.799 -2.570 1.00 93.75 178 HIS A CA 1
ATOM 1498 C C . HIS A 1 178 ? -6.628 6.037 -1.927 1.00 93.75 178 HIS A C 1
ATOM 1500 O O . HIS A 1 178 ? -7.851 6.178 -1.941 1.00 93.75 178 HIS A O 1
ATOM 1506 N N . THR A 1 179 ? -5.832 6.992 -1.428 1.00 92.06 179 THR A N 1
ATOM 1507 C CA . THR A 1 179 ? -6.371 8.258 -0.892 1.00 92.06 179 THR A CA 1
ATOM 1508 C C . THR A 1 179 ? -7.039 9.112 -1.962 1.00 92.06 179 THR A C 1
ATOM 1510 O O . THR A 1 179 ? -8.048 9.761 -1.689 1.00 92.06 179 THR A O 1
ATOM 1513 N N . CYS A 1 180 ? -6.494 9.114 -3.176 1.00 90.81 180 CYS A N 1
ATOM 1514 C CA . CYS A 1 180 ? -7.043 9.876 -4.286 1.00 90.81 180 CYS A CA 1
ATOM 1515 C C . CYS A 1 180 ? -8.359 9.277 -4.780 1.00 90.81 180 CYS A C 1
ATOM 1517 O O . CYS A 1 180 ? -9.276 10.031 -5.095 1.00 90.81 180 CYS A O 1
ATOM 1519 N N . VAL A 1 181 ? -8.495 7.945 -4.752 1.00 90.25 181 VAL A N 1
ATOM 1520 C CA . VAL A 1 181 ? -9.768 7.258 -5.021 1.00 90.25 181 VAL A CA 1
ATOM 1521 C C . VAL A 1 181 ? -10.853 7.737 -4.056 1.00 90.25 181 VAL A C 1
ATOM 1523 O O . VAL A 1 181 ? -11.980 7.956 -4.481 1.00 90.25 181 VAL A O 1
ATOM 1526 N N . HIS A 1 182 ? -10.512 8.000 -2.791 1.00 90.06 182 HIS A N 1
ATOM 1527 C CA . HIS A 1 182 ? -11.418 8.596 -1.796 1.00 90.06 182 HIS A CA 1
ATOM 1528 C C . HIS A 1 182 ? -11.688 10.100 -1.988 1.00 90.06 182 HIS A C 1
ATOM 1530 O O . HIS A 1 182 ? -12.259 10.731 -1.104 1.00 90.06 182 HIS A O 1
ATOM 1536 N N . GLY A 1 183 ? -11.279 10.709 -3.102 1.00 83.00 183 GLY A N 1
ATOM 1537 C CA . GLY A 1 183 ? -11.553 12.121 -3.379 1.00 83.00 183 GLY A CA 1
ATOM 1538 C C . GLY A 1 183 ? -10.715 13.086 -2.540 1.00 83.00 183 GLY A C 1
ATOM 1539 O O . GLY A 1 183 ? -11.177 14.173 -2.200 1.00 83.00 183 GLY A O 1
ATOM 1540 N N . ARG A 1 184 ? -9.487 12.696 -2.180 1.00 79.31 184 ARG A N 1
ATOM 1541 C CA . ARG A 1 184 ? -8.548 13.570 -1.470 1.00 79.31 184 ARG A CA 1
ATOM 1542 C C . ARG A 1 184 ? -8.381 14.929 -2.162 1.00 79.31 184 ARG A C 1
ATOM 1544 O O . ARG A 1 184 ? -8.187 15.006 -3.375 1.00 79.31 184 ARG A O 1
ATOM 1551 N N . GLU A 1 185 ? -8.309 15.980 -1.346 1.00 73.25 185 GLU A N 1
ATOM 1552 C CA . GLU A 1 185 ? -7.793 17.289 -1.749 1.00 73.25 185 GLU A CA 1
ATOM 1553 C C . GLU A 1 185 ? -6.313 17.156 -2.143 1.00 73.25 185 GLU A C 1
ATOM 1555 O O . GLU A 1 185 ? -5.409 17.027 -1.312 1.00 73.25 185 GLU A O 1
ATOM 1560 N N . THR A 1 186 ? -6.082 17.081 -3.448 1.00 76.12 186 THR A N 1
ATOM 1561 C CA . THR A 1 186 ? -4.763 17.041 -4.082 1.00 76.12 186 THR A CA 1
ATOM 1562 C C . THR A 1 186 ? -4.603 18.270 -4.969 1.00 76.12 186 THR A C 1
ATOM 1564 O O . THR A 1 186 ? -5.560 19.016 -5.190 1.00 76.12 186 THR A O 1
ATOM 1567 N N . PHE A 1 187 ? -3.393 18.496 -5.484 1.00 79.94 187 PHE A N 1
ATOM 1568 C CA . PHE A 1 187 ? -3.182 19.507 -6.516 1.00 79.94 187 PHE A CA 1
ATOM 1569 C C . PHE A 1 187 ? -4.158 19.288 -7.675 1.00 79.94 187 PHE A C 1
ATOM 1571 O O . PHE A 1 187 ? -4.374 18.150 -8.096 1.00 79.94 187 PHE A O 1
ATOM 1578 N N . VAL A 1 188 ? -4.716 20.381 -8.206 1.00 84.31 188 VAL A N 1
ATOM 1579 C CA . VAL A 1 188 ? -5.742 20.350 -9.265 1.00 84.31 188 VAL A CA 1
ATOM 1580 C C . VAL A 1 188 ? -5.309 19.463 -10.432 1.00 84.31 188 VAL A C 1
ATOM 1582 O O . VAL A 1 188 ? -6.093 18.648 -10.907 1.00 84.31 188 VAL A O 1
ATOM 1585 N N . PHE A 1 189 ? -4.037 19.548 -10.826 1.00 87.31 189 PHE A N 1
ATOM 1586 C CA . PHE A 1 189 ? -3.465 18.708 -11.875 1.00 87.31 189 PHE A CA 1
ATOM 1587 C C . PHE A 1 189 ? -3.560 17.203 -11.568 1.00 87.31 189 PHE A C 1
ATOM 1589 O O . PHE A 1 189 ? -4.069 16.439 -12.386 1.00 87.31 189 PHE A O 1
ATOM 1596 N N . VAL A 1 190 ? -3.131 16.775 -10.375 1.00 86.50 190 VAL A N 1
ATOM 1597 C CA . VAL A 1 190 ? -3.163 15.357 -9.972 1.00 86.50 190 VAL A CA 1
ATOM 1598 C C . VAL A 1 190 ? -4.600 14.852 -9.891 1.00 86.50 190 VAL A C 1
ATOM 1600 O O . VAL A 1 190 ? -4.905 13.760 -10.369 1.00 86.50 190 VAL A O 1
ATOM 1603 N N . ARG A 1 191 ? -5.510 15.669 -9.351 1.00 85.62 191 ARG A N 1
ATOM 1604 C CA . ARG A 1 191 ? -6.938 15.348 -9.307 1.00 85.62 191 ARG A CA 1
ATOM 1605 C C . ARG A 1 191 ? -7.513 15.140 -10.706 1.00 85.62 191 ARG A C 1
ATOM 1607 O O . ARG A 1 191 ? -8.238 14.167 -10.916 1.00 85.62 191 ARG A O 1
ATOM 1614 N N . SER A 1 192 ? -7.196 16.023 -11.651 1.00 89.50 192 SER A N 1
ATOM 1615 C CA . SER A 1 192 ? -7.640 15.905 -13.043 1.00 89.50 192 SER A CA 1
ATOM 1616 C C . SER A 1 192 ? -7.105 14.633 -13.694 1.00 89.50 192 SER A C 1
ATOM 1618 O O . SER A 1 192 ? -7.880 13.903 -14.310 1.00 89.50 192 SER A O 1
ATOM 1620 N N . LEU A 1 193 ? -5.822 14.316 -13.491 1.00 91.00 193 LEU A N 1
ATOM 1621 C CA . LEU A 1 193 ? -5.206 13.096 -14.012 1.00 91.00 193 LEU A CA 1
ATOM 1622 C C . LEU A 1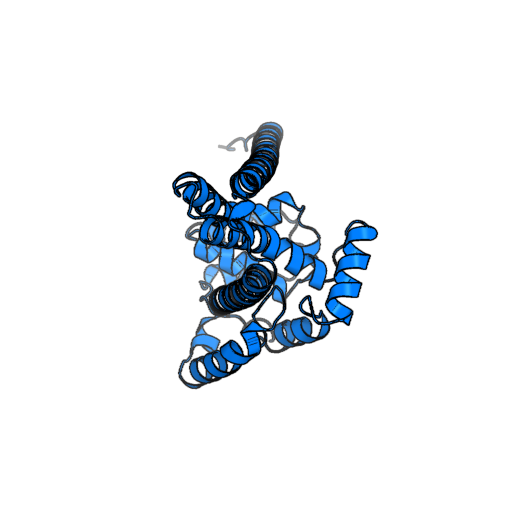 193 ? -5.873 11.832 -13.455 1.00 91.00 193 LEU A C 1
ATOM 1624 O O . LEU A 1 193 ? -6.208 10.931 -14.218 1.00 91.00 193 LEU A O 1
ATOM 1628 N N . ILE A 1 194 ? -6.120 11.773 -12.144 1.00 89.31 194 ILE A N 1
ATOM 1629 C CA . ILE A 1 194 ? -6.765 10.610 -11.520 1.00 89.31 194 ILE A CA 1
ATOM 1630 C C . ILE A 1 194 ? -8.226 10.491 -11.946 1.00 89.31 194 ILE A C 1
ATOM 1632 O O . ILE A 1 194 ? -8.670 9.393 -12.261 1.00 89.31 194 ILE A O 1
ATOM 1636 N N . THR A 1 195 ? -8.958 11.602 -12.038 1.00 89.75 195 THR A N 1
ATOM 1637 C CA . THR A 1 195 ? -10.349 11.595 -12.524 1.00 89.75 195 THR A CA 1
ATOM 1638 C C . THR A 1 195 ? -10.420 11.089 -13.964 1.00 89.75 195 THR A C 1
ATOM 1640 O O . THR A 1 195 ? -11.268 10.262 -14.297 1.00 89.75 195 THR A O 1
ATOM 1643 N N . TRP A 1 196 ? -9.502 11.550 -14.817 1.00 94.38 196 TRP A N 1
ATOM 1644 C CA . TRP A 1 196 ? -9.364 11.067 -16.186 1.00 94.38 196 TRP A CA 1
ATOM 1645 C C . TRP A 1 196 ? -9.043 9.567 -16.213 1.00 94.38 196 TRP A C 1
ATOM 1647 O O . TRP A 1 196 ? -9.754 8.802 -16.860 1.00 94.38 196 TRP A O 1
ATOM 1657 N N . ALA A 1 197 ? -8.052 9.115 -15.444 1.00 93.44 197 ALA A N 1
ATOM 1658 C CA . ALA A 1 197 ? -7.661 7.709 -15.397 1.00 93.44 197 ALA A CA 1
ATOM 1659 C C . ALA A 1 197 ? -8.783 6.801 -14.858 1.00 93.44 197 ALA A C 1
ATOM 1661 O O . ALA A 1 197 ? -8.962 5.688 -15.347 1.00 93.44 197 ALA A O 1
ATOM 1662 N N . GLN A 1 198 ? -9.577 7.277 -13.895 1.00 92.38 198 GLN A N 1
ATOM 1663 C CA . GLN A 1 198 ? -10.760 6.573 -13.393 1.00 92.38 198 GLN A CA 1
ATOM 1664 C C . GLN A 1 198 ? -11.883 6.505 -14.431 1.00 92.38 198 GLN A C 1
ATOM 1666 O O . GLN A 1 198 ? -12.536 5.469 -14.542 1.00 92.38 198 GLN A O 1
ATOM 1671 N N . LYS A 1 199 ? -12.097 7.572 -15.218 1.00 93.38 199 LYS A N 1
ATOM 1672 C CA . LYS A 1 199 ? -13.089 7.594 -16.308 1.00 93.38 199 LYS A CA 1
ATOM 1673 C C . LYS A 1 199 ? -12.813 6.507 -17.350 1.00 93.38 199 LYS A C 1
ATOM 1675 O O . LYS A 1 199 ? -13.756 5.927 -17.874 1.00 93.38 199 LYS A O 1
ATOM 1680 N N . TYR A 1 200 ? -11.541 6.232 -17.629 1.00 95.12 200 TYR A N 1
ATOM 1681 C CA . TYR A 1 200 ? -11.115 5.209 -18.589 1.00 95.12 200 TYR A CA 1
ATOM 1682 C C . TYR A 1 200 ? -10.762 3.862 -17.944 1.00 95.12 200 TYR A C 1
ATOM 1684 O O . TYR A 1 200 ? -10.186 3.010 -18.611 1.00 95.12 200 TYR A O 1
ATOM 1692 N N . HIS A 1 201 ? -11.096 3.649 -16.664 1.00 91.75 201 HIS A N 1
ATOM 1693 C CA . HIS A 1 201 ? -10.813 2.401 -15.939 1.00 91.75 201 HIS A CA 1
ATOM 1694 C C . HIS A 1 201 ? -9.327 1.983 -15.933 1.00 91.75 201 HIS A C 1
ATOM 1696 O O . HIS A 1 201 ? -9.003 0.804 -15.782 1.00 91.75 201 HIS A O 1
ATOM 1702 N N . ILE A 1 202 ? -8.425 2.960 -16.068 1.00 92.38 202 ILE A N 1
ATOM 1703 C CA . ILE A 1 202 ? -6.979 2.782 -15.889 1.00 92.38 202 ILE A CA 1
ATOM 1704 C C . ILE A 1 202 ? -6.670 2.732 -14.393 1.00 92.38 202 ILE A C 1
ATOM 1706 O O . ILE A 1 202 ? -5.904 1.889 -13.941 1.00 92.38 202 ILE A O 1
ATOM 1710 N N . ILE A 1 203 ? -7.294 3.625 -13.620 1.00 92.44 203 ILE A N 1
ATOM 1711 C CA . ILE A 1 203 ? -7.267 3.600 -12.157 1.00 92.44 203 ILE A CA 1
ATOM 1712 C C . ILE A 1 203 ? -8.623 3.135 -11.647 1.00 92.44 203 ILE A C 1
ATOM 1714 O O . ILE A 1 203 ? -9.676 3.454 -12.202 1.00 92.44 203 ILE A O 1
ATOM 1718 N N . TYR A 1 204 ? -8.577 2.407 -10.543 1.00 90.69 204 TYR A N 1
ATOM 1719 C CA . TYR A 1 204 ? -9.719 1.863 -9.847 1.00 90.69 204 TYR A CA 1
ATOM 1720 C C . TYR A 1 204 ? -10.774 2.950 -9.511 1.00 90.69 204 TYR A C 1
ATOM 1722 O O . TYR A 1 204 ? -10.482 3.905 -8.774 1.00 90.69 204 TYR A O 1
ATOM 1730 N N . PRO A 1 205 ? -12.007 2.864 -10.054 1.00 92.62 205 PRO A N 1
ATOM 1731 C CA . PRO A 1 205 ? -13.036 3.880 -9.837 1.00 92.62 205 PRO A CA 1
ATOM 1732 C C . PRO A 1 205 ? -13.565 3.905 -8.400 1.00 92.62 205 PRO A C 1
ATOM 1734 O O . PRO A 1 205 ? -13.831 2.862 -7.800 1.00 92.62 205 PRO A O 1
ATOM 1737 N N . PHE A 1 206 ? -13.859 5.106 -7.887 1.00 92.12 206 PHE A N 1
ATOM 1738 C CA . PHE A 1 206 ? -14.430 5.280 -6.544 1.00 92.12 206 PHE A CA 1
ATOM 1739 C C . PHE A 1 206 ? -15.724 4.488 -6.322 1.00 92.12 206 PHE A C 1
ATOM 1741 O O . PHE A 1 206 ? -15.910 3.926 -5.249 1.00 92.12 206 PHE A O 1
ATOM 1748 N N . LYS A 1 207 ? -16.608 4.395 -7.326 1.00 93.19 207 LYS A N 1
ATOM 1749 C CA . LYS A 1 207 ? -17.876 3.654 -7.206 1.00 93.19 207 LYS A CA 1
ATOM 1750 C C . LYS A 1 207 ? -17.653 2.186 -6.821 1.00 93.19 207 LYS A C 1
ATOM 1752 O O . LYS A 1 207 ? -18.339 1.685 -5.937 1.00 93.19 207 LYS A O 1
ATOM 1757 N N . ILE A 1 208 ? -16.675 1.527 -7.445 1.00 93.19 208 ILE A N 1
ATOM 1758 C CA . ILE A 1 208 ? -16.358 0.117 -7.175 1.00 93.19 208 ILE A CA 1
ATOM 1759 C C . ILE A 1 208 ? -15.725 -0.019 -5.783 1.00 93.19 208 ILE A C 1
ATOM 1761 O O . ILE A 1 208 ? -16.082 -0.906 -5.007 1.00 93.19 208 ILE A O 1
ATOM 1765 N N . HIS A 1 209 ? -14.861 0.928 -5.408 1.00 94.38 209 HIS A N 1
ATOM 1766 C CA . HIS A 1 209 ? -14.296 0.982 -4.060 1.00 94.38 209 HIS A CA 1
ATOM 1767 C C . HIS A 1 209 ? -15.353 1.223 -2.972 1.00 94.38 209 HIS A C 1
ATOM 1769 O O . HIS A 1 209 ? -15.291 0.647 -1.889 1.00 94.38 209 HIS A O 1
ATOM 1775 N N . ALA A 1 210 ? -16.366 2.040 -3.249 1.00 93.25 210 ALA A N 1
ATOM 1776 C CA . ALA A 1 210 ? -17.463 2.290 -2.322 1.00 93.25 210 ALA A CA 1
ATOM 1777 C C . ALA A 1 210 ? -18.296 1.020 -2.061 1.00 93.25 210 ALA A C 1
ATOM 1779 O O . ALA A 1 210 ? -18.748 0.801 -0.936 1.00 93.25 210 ALA A O 1
ATOM 1780 N N . GLU A 1 211 ? -18.457 0.146 -3.059 1.00 94.44 211 GLU A N 1
ATOM 1781 C CA . GLU A 1 211 ? -19.070 -1.175 -2.863 1.00 94.44 211 GLU A CA 1
ATOM 1782 C C . GLU A 1 211 ? -18.232 -2.049 -1.928 1.00 94.44 211 GLU A C 1
ATOM 1784 O O . GLU A 1 211 ? -18.781 -2.693 -1.030 1.00 94.44 211 GLU A O 1
ATOM 1789 N N . HIS A 1 212 ? -16.906 -2.013 -2.072 1.00 95.31 212 HIS A N 1
ATOM 1790 C CA . HIS A 1 212 ? -16.001 -2.672 -1.139 1.00 95.31 212 HIS A CA 1
ATOM 1791 C C . HIS A 1 212 ? -16.190 -2.139 0.295 1.00 95.31 212 HIS A C 1
ATOM 1793 O O . HIS A 1 212 ? -16.396 -2.927 1.213 1.00 95.31 212 HIS A O 1
ATOM 1799 N N . HIS A 1 213 ? -16.253 -0.819 0.502 1.00 93.75 213 HIS A N 1
ATOM 1800 C CA . HIS A 1 213 ? -16.540 -0.227 1.824 1.00 93.75 213 HIS A CA 1
ATOM 1801 C C . HIS A 1 213 ? -17.898 -0.658 2.397 1.00 93.75 213 HIS A C 1
ATOM 1803 O O . HIS A 1 213 ? -18.050 -0.826 3.606 1.00 93.75 213 HIS A O 1
ATOM 1809 N N . LYS A 1 214 ? -18.897 -0.866 1.535 1.00 92.12 214 LYS A N 1
ATOM 1810 C CA . LYS A 1 214 ? -20.247 -1.269 1.941 1.00 92.12 214 LYS A CA 1
ATOM 1811 C C . LYS A 1 214 ? -20.324 -2.737 2.371 1.00 92.12 214 LYS A C 1
ATOM 1813 O O . LYS A 1 214 ? -20.982 -3.038 3.378 1.00 92.12 214 LYS A O 1
ATOM 1818 N N . TYR A 1 215 ? -19.697 -3.631 1.603 1.00 91.25 215 TYR A N 1
ATOM 1819 C CA . TYR A 1 215 ? -19.882 -5.084 1.706 1.00 91.25 215 TYR A CA 1
ATOM 1820 C C . TYR A 1 215 ? -18.659 -5.860 2.209 1.00 91.25 215 TYR A C 1
ATOM 1822 O O . TYR A 1 215 ? -18.824 -7.007 2.622 1.00 91.25 215 TYR A O 1
ATOM 1830 N N . ILE A 1 216 ? -17.457 -5.284 2.133 1.00 92.62 216 ILE A N 1
ATOM 1831 C CA . ILE A 1 216 ? -16.156 -5.833 2.568 1.00 92.62 216 ILE A CA 1
ATOM 1832 C C . ILE A 1 216 ? -15.963 -7.301 2.144 1.00 92.62 216 ILE A C 1
ATOM 1834 O O . ILE A 1 216 ? -15.517 -8.158 2.901 1.00 92.62 216 ILE A O 1
ATOM 1838 N N . SER A 1 217 ? -16.386 -7.652 0.931 1.00 94.31 217 SER A N 1
ATOM 1839 C CA . SER A 1 217 ? -16.376 -9.046 0.445 1.00 94.31 217 SER A CA 1
ATOM 1840 C C . SER A 1 217 ? -15.906 -9.200 -0.995 1.00 94.31 217 SER A C 1
ATOM 1842 O O . SER A 1 217 ? -15.761 -10.325 -1.467 1.00 94.31 217 SER A O 1
ATOM 1844 N N . ALA A 1 218 ? -15.634 -8.090 -1.673 1.00 96.50 218 ALA A N 1
ATOM 1845 C CA . ALA A 1 218 ? -15.115 -8.053 -3.027 1.00 96.50 218 ALA A CA 1
ATOM 1846 C C . ALA A 1 218 ? -14.301 -6.772 -3.236 1.00 96.50 218 ALA A C 1
ATOM 1848 O O . ALA A 1 218 ? -14.335 -5.856 -2.409 1.00 96.50 218 ALA A O 1
ATOM 1849 N N . ASN A 1 219 ? -13.625 -6.726 -4.379 1.00 97.12 219 ASN A N 1
ATOM 1850 C CA . ASN A 1 219 ? -12.967 -5.562 -4.949 1.00 97.12 219 ASN A CA 1
ATOM 1851 C C . ASN A 1 219 ? -11.871 -4.957 -4.048 1.00 97.12 219 ASN A C 1
ATOM 1853 O O . ASN A 1 219 ? -11.903 -3.781 -3.687 1.00 97.12 219 ASN A O 1
ATOM 1857 N N . PHE A 1 220 ? -10.907 -5.797 -3.671 1.00 97.12 220 PHE A N 1
ATOM 1858 C CA . PHE A 1 220 ? -9.822 -5.456 -2.747 1.00 97.12 220 PHE A CA 1
ATOM 1859 C C . PHE A 1 220 ? -8.617 -4.800 -3.434 1.00 97.12 220 PHE A C 1
ATOM 1861 O O . PHE A 1 220 ? -7.829 -4.133 -2.769 1.00 97.12 220 PHE A O 1
ATOM 1868 N N . CYS A 1 221 ? -8.429 -4.976 -4.742 1.00 97.38 221 CYS A N 1
ATOM 1869 C CA . CYS A 1 221 ? -7.281 -4.383 -5.433 1.00 97.38 221 CYS A CA 1
ATOM 1870 C C . CYS A 1 221 ? -7.372 -2.843 -5.457 1.00 97.38 221 CYS A C 1
ATOM 1872 O O . CYS A 1 221 ? -8.466 -2.292 -5.590 1.00 97.38 221 CYS A O 1
ATOM 1874 N N . LEU A 1 222 ? -6.236 -2.156 -5.283 1.00 94.81 222 LEU A N 1
ATOM 1875 C CA . LEU A 1 222 ? -6.182 -0.721 -4.963 1.00 94.81 222 LEU A CA 1
ATOM 1876 C C . LEU A 1 222 ? -5.606 0.177 -6.078 1.00 94.81 222 LEU A C 1
ATOM 1878 O O . LEU A 1 222 ? -5.657 1.400 -5.926 1.00 94.81 222 LEU A O 1
ATOM 1882 N N . LEU A 1 223 ? -5.058 -0.378 -7.168 1.00 94.62 223 LEU A N 1
ATOM 1883 C CA . LEU A 1 223 ? -4.481 0.397 -8.278 1.00 94.62 223 LEU A CA 1
ATOM 1884 C C . LEU A 1 223 ? -5.458 0.539 -9.437 1.00 94.62 223 LEU A C 1
ATOM 1886 O O . LEU A 1 223 ? -5.997 1.620 -9.669 1.00 94.62 223 LEU A O 1
ATOM 1890 N N . THR A 1 224 ? -5.665 -0.547 -10.173 1.00 95.56 224 THR A N 1
ATOM 1891 C CA . THR A 1 224 ? -6.470 -0.589 -11.401 1.00 95.56 224 THR A CA 1
ATOM 1892 C C . THR A 1 224 ? -7.777 -1.336 -11.168 1.00 95.56 224 THR A C 1
ATOM 1894 O O . THR A 1 224 ? -8.794 -1.039 -11.791 1.00 95.56 224 THR A O 1
ATOM 1897 N N . GLY A 1 225 ? -7.779 -2.280 -10.224 1.00 95.69 225 GLY A N 1
ATOM 1898 C CA . GLY A 1 225 ? -8.883 -3.193 -9.977 1.00 95.69 225 GLY A CA 1
ATOM 1899 C C . GLY A 1 225 ? -8.900 -4.408 -10.899 1.00 95.69 225 GLY A C 1
ATOM 1900 O O . GLY A 1 225 ? -9.774 -5.258 -10.729 1.00 95.69 225 GLY A O 1
ATOM 1901 N N . TRP A 1 226 ? -7.978 -4.514 -11.859 1.00 96.69 226 TRP A N 1
ATOM 1902 C CA . TRP A 1 226 ? -7.934 -5.623 -12.813 1.00 96.69 226 TRP A CA 1
ATOM 1903 C C . TRP A 1 226 ? -7.670 -6.956 -12.116 1.00 96.69 226 TRP A C 1
ATOM 1905 O O . TRP A 1 226 ? -8.280 -7.961 -12.477 1.00 96.69 226 TRP A O 1
ATOM 1915 N N . GLY A 1 227 ? -6.861 -6.965 -11.052 1.00 97.44 227 GLY A N 1
ATOM 1916 C CA . GLY A 1 227 ? -6.590 -8.168 -10.263 1.00 97.44 227 GLY A CA 1
ATOM 1917 C C . GLY A 1 227 ? -7.845 -8.766 -9.610 1.00 97.44 227 GLY A C 1
ATOM 1918 O O . GLY A 1 227 ? -7.880 -9.961 -9.307 1.00 97.44 227 GLY A O 1
ATOM 1919 N N . ASN A 1 228 ? -8.920 -7.982 -9.451 1.00 97.69 228 ASN A N 1
ATOM 1920 C CA . ASN A 1 228 ? -10.166 -8.453 -8.845 1.00 97.69 228 ASN A CA 1
ATOM 1921 C C . ASN A 1 228 ? -10.873 -9.530 -9.678 1.00 97.69 228 ASN A C 1
ATOM 1923 O O . ASN A 1 228 ? -11.622 -10.315 -9.099 1.00 97.69 228 ASN A O 1
ATOM 1927 N N . VAL A 1 229 ? -10.626 -9.619 -10.993 1.00 97.25 229 VAL A N 1
ATOM 1928 C CA . VAL A 1 229 ? -11.209 -10.682 -11.837 1.00 97.25 229 VAL A CA 1
ATOM 1929 C C . VAL A 1 229 ? -10.790 -12.077 -11.361 1.00 97.25 229 VAL A C 1
ATOM 1931 O O . VAL A 1 229 ? -11.593 -13.005 -11.375 1.00 97.25 229 VAL A O 1
ATOM 1934 N N . VAL A 1 230 ? -9.557 -12.201 -10.861 1.00 98.19 230 VAL A N 1
ATOM 1935 C CA . VAL A 1 230 ? -9.017 -13.439 -10.285 1.00 98.19 230 VAL A CA 1
ATOM 1936 C C . VAL A 1 230 ? -9.282 -13.494 -8.783 1.00 98.19 230 VAL A C 1
ATOM 1938 O O . VAL A 1 230 ? -9.682 -14.530 -8.249 1.00 98.19 230 VAL A O 1
ATOM 1941 N N . LEU A 1 231 ? -9.084 -12.375 -8.084 1.00 97.94 231 LEU A N 1
ATOM 1942 C CA . LEU A 1 231 ? -9.118 -12.348 -6.626 1.00 97.94 231 LEU A CA 1
ATOM 1943 C C . LEU A 1 231 ? -10.535 -12.512 -6.048 1.00 97.94 231 LEU A C 1
ATOM 1945 O O . LEU A 1 231 ? -10.699 -13.191 -5.035 1.00 97.94 231 LEU A O 1
ATOM 1949 N N . ASN A 1 232 ? -11.571 -11.951 -6.683 1.00 98.19 232 ASN A N 1
ATOM 1950 C CA . ASN A 1 232 ? -12.94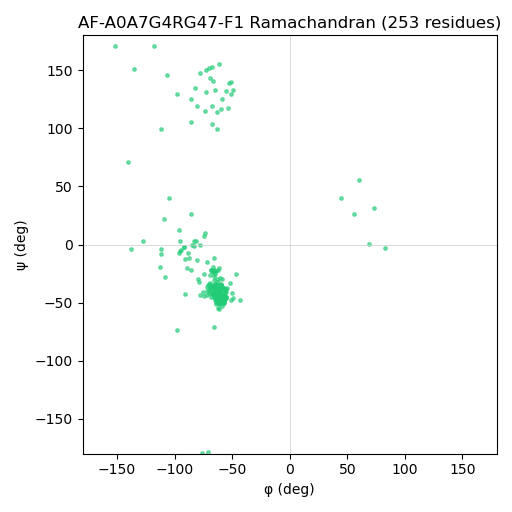8 -12.035 -6.181 1.00 98.19 232 ASN A CA 1
ATOM 1951 C C . ASN A 1 232 ? -13.462 -13.491 -6.087 1.00 98.19 232 ASN A C 1
ATOM 1953 O O . ASN A 1 232 ? -13.984 -13.854 -5.029 1.00 98.19 232 ASN A O 1
ATOM 1957 N N . PRO A 1 233 ? -13.306 -14.357 -7.115 1.00 98.25 233 PRO A N 1
ATOM 1958 C CA . PRO A 1 233 ? -13.633 -15.781 -7.001 1.00 98.25 233 PRO A CA 1
ATOM 1959 C C . PRO A 1 233 ? -12.897 -16.495 -5.860 1.00 98.25 233 PRO A C 1
ATOM 1961 O O . PRO A 1 233 ? -13.524 -17.233 -5.098 1.00 98.25 233 PRO A O 1
ATOM 1964 N N . ILE A 1 234 ? -11.592 -16.244 -5.704 1.00 97.94 234 ILE A N 1
ATOM 1965 C CA . ILE A 1 234 ? -10.772 -16.853 -4.645 1.00 97.94 234 ILE A CA 1
ATOM 1966 C C . ILE A 1 234 ? -11.305 -16.447 -3.269 1.00 97.94 234 ILE A C 1
ATOM 1968 O O . ILE A 1 234 ? -11.579 -17.303 -2.427 1.00 97.94 234 ILE A O 1
ATOM 1972 N N . ILE A 1 235 ? -11.519 -15.149 -3.051 1.00 97.12 235 ILE A N 1
ATOM 1973 C CA . ILE A 1 235 ? -12.025 -14.629 -1.779 1.00 97.12 235 ILE A CA 1
ATOM 1974 C C . ILE A 1 235 ? -13.423 -15.164 -1.489 1.00 97.12 235 ILE A C 1
ATOM 1976 O O . ILE A 1 235 ? -13.695 -15.559 -0.358 1.00 97.12 235 ILE A O 1
ATOM 1980 N N . LYS A 1 236 ? -14.302 -15.254 -2.492 1.00 96.81 236 LYS A N 1
ATOM 1981 C CA . LYS A 1 236 ? -15.629 -15.854 -2.320 1.00 96.81 236 LYS A CA 1
ATOM 1982 C C . LYS A 1 236 ? -15.527 -17.276 -1.763 1.00 96.81 236 LYS A C 1
ATOM 1984 O O . LYS A 1 236 ? -16.228 -17.590 -0.805 1.00 96.81 236 LYS A O 1
ATOM 1989 N N . ILE A 1 237 ? -14.629 -18.102 -2.304 1.00 97.50 237 ILE A N 1
ATOM 1990 C CA . ILE A 1 237 ? -14.394 -19.468 -1.817 1.00 97.50 237 ILE A CA 1
ATOM 1991 C C . ILE A 1 237 ? -13.856 -19.450 -0.379 1.00 97.50 237 ILE A C 1
ATOM 1993 O O . ILE A 1 237 ? -14.369 -20.178 0.470 1.00 97.50 237 ILE A O 1
ATOM 1997 N N . VAL A 1 238 ? -12.865 -18.603 -0.076 1.00 96.75 238 VAL A N 1
ATOM 1998 C CA . VAL A 1 238 ? -12.292 -18.484 1.279 1.00 96.75 238 VAL A CA 1
ATOM 1999 C C . VAL A 1 238 ? -13.358 -18.072 2.296 1.00 96.75 238 VAL A C 1
ATOM 2001 O O . VAL A 1 238 ? -13.462 -18.682 3.358 1.00 96.75 238 VAL A O 1
ATOM 2004 N N . LEU A 1 239 ? -14.190 -17.081 1.970 1.00 94.31 239 LEU A N 1
ATOM 2005 C CA . LEU A 1 239 ? -15.254 -16.596 2.851 1.00 94.31 239 LEU A CA 1
ATOM 2006 C C . LEU A 1 239 ? -16.393 -17.604 3.033 1.00 94.31 239 LEU A C 1
ATOM 2008 O O . LEU A 1 239 ? -17.059 -17.564 4.059 1.00 94.31 239 LEU A O 1
ATOM 2012 N N . GLN A 1 240 ? -16.625 -18.492 2.064 1.00 95.12 240 GLN A N 1
ATOM 2013 C CA . GLN A 1 240 ? -17.606 -19.576 2.185 1.00 95.12 240 GLN A CA 1
ATOM 2014 C C . GLN A 1 240 ? -17.084 -20.755 3.011 1.00 95.12 240 GLN A C 1
ATOM 2016 O O . GLN A 1 240 ? -17.869 -21.427 3.672 1.00 95.12 240 GLN A O 1
ATOM 2021 N N . LYS A 1 241 ? -15.775 -21.024 2.966 1.00 95.81 241 LYS A N 1
ATOM 2022 C CA . LYS A 1 241 ? -15.156 -22.187 3.623 1.00 95.81 241 LYS A CA 1
ATOM 2023 C C . LYS A 1 241 ? -14.572 -21.895 5.005 1.00 95.81 241 LYS A C 1
ATOM 2025 O O . LYS A 1 241 ? -14.083 -22.816 5.654 1.00 95.81 241 LYS A O 1
ATOM 2030 N N . THR A 1 242 ? -14.567 -20.641 5.451 1.00 93.88 242 THR A N 1
ATOM 2031 C CA . THR A 1 242 ? -13.926 -20.244 6.711 1.00 93.88 242 THR A CA 1
ATOM 2032 C C . THR A 1 242 ? -14.802 -19.302 7.528 1.00 93.88 242 THR A C 1
ATOM 2034 O O . THR A 1 242 ? -15.525 -18.471 6.984 1.00 93.88 242 THR A O 1
ATOM 2037 N N . ASN A 1 243 ? -14.645 -19.338 8.853 1.00 90.25 243 ASN A N 1
ATOM 2038 C CA . ASN A 1 243 ? -15.320 -18.411 9.773 1.00 90.25 243 ASN A CA 1
ATOM 2039 C C . ASN A 1 243 ? -14.535 -17.097 9.954 1.00 90.25 243 ASN A C 1
ATOM 2041 O O . ASN A 1 243 ? -14.600 -16.446 10.997 1.00 90.25 243 ASN A O 1
ATOM 2045 N N . ILE A 1 244 ? -13.732 -16.697 8.961 1.00 90.88 244 ILE A N 1
ATOM 2046 C CA . ILE A 1 244 ? -12.848 -15.529 9.087 1.00 90.88 244 ILE A CA 1
ATOM 2047 C C . ILE A 1 244 ? -13.634 -14.215 9.240 1.00 90.88 244 ILE A C 1
ATOM 2049 O O . ILE A 1 244 ? -13.159 -13.282 9.885 1.00 90.88 244 ILE A O 1
ATOM 2053 N N . ARG A 1 245 ? -14.879 -14.163 8.737 1.00 85.38 245 ARG A N 1
ATOM 2054 C CA . ARG A 1 245 ? -15.803 -13.032 8.943 1.00 85.38 245 ARG A CA 1
ATOM 2055 C C . ARG A 1 245 ? -16.048 -12.759 10.422 1.00 85.38 245 ARG A C 1
ATOM 2057 O O . ARG A 1 245 ? -15.871 -11.625 10.859 1.00 85.38 245 ARG A O 1
ATOM 2064 N N . GLU A 1 246 ? -16.380 -13.796 11.183 1.00 84.00 246 GLU A N 1
ATOM 2065 C CA . GLU A 1 246 ? -16.685 -13.704 12.616 1.00 84.00 246 GLU A CA 1
ATOM 2066 C C . GLU A 1 246 ? -15.461 -13.247 13.416 1.00 84.00 246 GLU A C 1
ATOM 2068 O O . GLU A 1 246 ? -15.560 -12.394 14.294 1.00 84.00 246 GLU A O 1
ATOM 2073 N N . ARG A 1 247 ? -14.276 -13.747 13.049 1.00 82.56 247 ARG A N 1
ATOM 2074 C CA . ARG A 1 247 ? -13.011 -13.440 13.736 1.00 82.56 247 ARG A CA 1
ATOM 2075 C C . ARG A 1 247 ? -12.475 -12.038 13.452 1.00 82.56 247 ARG A C 1
ATOM 2077 O O . ARG A 1 247 ? -11.732 -11.491 14.261 1.00 82.56 247 ARG A O 1
ATOM 2084 N N . SER A 1 248 ? -12.827 -11.451 12.310 1.00 82.00 248 SER A N 1
ATOM 2085 C CA . SER A 1 248 ? -12.276 -10.163 11.874 1.00 82.00 248 SER A CA 1
ATOM 2086 C C . SER A 1 248 ? -12.701 -8.974 12.751 1.00 82.00 248 SER A C 1
ATOM 2088 O O . SER A 1 248 ? -12.038 -7.935 12.739 1.00 82.00 248 SER A O 1
ATOM 2090 N N . GLY A 1 249 ? -13.819 -9.086 13.478 1.00 72.94 249 GLY A N 1
ATOM 2091 C CA . GLY A 1 249 ? -14.411 -7.981 14.239 1.00 72.94 249 GLY A CA 1
ATOM 2092 C C . GLY A 1 249 ? -15.014 -6.856 13.379 1.00 72.94 249 GLY A C 1
ATOM 2093 O O . GLY A 1 249 ? -15.564 -5.909 13.934 1.00 72.94 249 GLY A O 1
ATOM 2094 N N . LEU A 1 250 ? -14.967 -6.952 12.041 1.00 68.94 250 LEU A N 1
ATOM 2095 C CA . LEU A 1 250 ? -15.505 -5.939 11.116 1.00 68.94 250 LEU A CA 1
ATOM 2096 C C . LEU A 1 250 ? -17.031 -5.783 11.197 1.00 68.94 250 LEU A C 1
ATOM 2098 O O . LEU A 1 250 ? -17.567 -4.739 10.839 1.00 68.94 250 LEU A O 1
ATOM 2102 N N . PHE A 1 251 ? -17.736 -6.809 11.672 1.00 63.97 251 PHE A N 1
ATOM 2103 C CA . PHE A 1 251 ? -19.199 -6.815 11.768 1.00 63.97 251 PHE A CA 1
ATOM 2104 C C . PHE A 1 251 ? -19.725 -6.325 13.125 1.00 63.97 251 PHE A C 1
ATOM 2106 O O . PHE A 1 251 ? -20.934 -6.199 13.297 1.00 63.97 251 PHE A O 1
ATOM 2113 N N . LEU A 1 252 ? -18.838 -5.996 14.072 1.00 55.06 252 LEU A N 1
ATOM 2114 C CA . LEU A 1 252 ? -19.208 -5.548 15.420 1.00 55.06 252 LEU A CA 1
ATOM 2115 C C . LEU A 1 252 ? -19.580 -4.053 15.503 1.00 55.06 252 LEU A C 1
ATOM 2117 O O . LEU A 1 252 ? -19.808 -3.555 16.600 1.00 55.06 252 LEU A O 1
ATOM 2121 N N . SER A 1 253 ? -19.603 -3.319 14.383 1.00 50.84 253 SER A N 1
ATOM 2122 C CA . SER A 1 253 ? -19.877 -1.869 14.353 1.00 50.84 253 SER A CA 1
ATOM 2123 C C . SER A 1 253 ? -21.207 -1.471 13.698 1.00 50.84 253 SER A C 1
ATOM 2125 O O . SER A 1 253 ? -21.532 -0.282 13.678 1.00 50.84 253 SER A O 1
ATOM 2127 N N . LYS A 1 254 ? -21.974 -2.428 13.148 1.00 52.06 254 LYS A N 1
ATOM 2128 C CA . LYS A 1 254 ? -23.282 -2.168 12.505 1.00 52.06 254 LYS A CA 1
ATOM 2129 C C . LYS A 1 254 ? -24.495 -2.372 13.429 1.00 52.06 254 LYS A C 1
ATOM 2131 O O . LYS A 1 254 ? -25.617 -2.186 12.969 1.00 52.06 254 LYS A O 1
ATOM 2136 N N . TYR A 1 255 ? -24.263 -2.688 14.702 1.00 41.72 255 TYR A N 1
ATOM 2137 C CA . TYR A 1 255 ? -25.260 -2.752 15.775 1.00 41.72 255 TYR A CA 1
ATOM 2138 C C . TYR A 1 255 ? -24.802 -1.858 16.936 1.00 41.72 255 TYR A C 1
ATOM 2140 O O . TYR A 1 255 ? -25.675 -1.306 17.637 1.00 41.72 255 TYR A O 1
#

Secondary structure (DSSP, 8-state):
----PPPHHHHHHHHHHHHHHHHHHHHHHHHHHHHHHHTS-GGG--HHHHHHHHHHHHHHHHHHHHHHHHHHHHSPPPGGGHHHHT--S-TTSHHHHHHHHHHTTT--HHHHHHHHHHHHHH-THHHHTS-HHHHHHTTHHHHHHHHHHHHHS-TT-HHHHHHHHHHHHHHHHHHHHHHHHTT----HHHHHHHHHHHHTTSS--HHHHHHHHHHSSS---SSSSTTHHHHHHHHHHHHHH--HHHHT-TTTT--

Solvent-accessible surface area (backbone atoms only — not comparable to full-atom values): 13926 Å² total; per-residue (Å²): 134,82,80,76,71,80,56,70,67,60,58,50,51,54,52,49,53,56,51,53,52,42,49,51,52,54,50,50,47,54,53,52,44,50,52,49,57,69,59,39,47,68,91,75,61,49,70,73,60,51,51,52,50,52,53,51,49,53,38,51,52,14,31,52,43,16,51,53,42,49,48,35,56,44,44,62,59,61,76,67,41,49,66,62,72,65,54,81,68,72,75,83,38,69,68,44,50,50,54,47,51,62,44,48,70,87,51,54,71,64,56,52,49,27,50,65,48,51,52,32,65,82,38,56,70,62,55,36,71,54,56,68,56,64,39,26,59,81,29,37,64,68,19,46,52,36,42,54,51,41,74,72,51,61,68,92,43,25,68,59,34,52,52,34,44,52,50,20,55,52,51,28,40,41,53,50,50,43,23,48,45,72,66,33,90,58,59,70,68,60,46,50,52,51,52,52,32,28,74,69,57,60,26,40,40,46,73,59,46,51,50,18,60,73,65,74,65,44,55,46,22,53,49,36,38,67,23,27,77,61,46,34,61,52,45,47,51,51,61,72,76,41,72,49,68,75,52,15,54,73,72,73,74,84,118

Mean predicted aligned error: 5.28 Å

pLDDT: mean 89.71, std 10.55, range [41.72, 98.25]

Radius of gyration: 20.64 Å; Cα contacts (8 Å, |Δi|>4): 263; chains: 1; bounding box: 49×43×72 Å